Protein AF-A0A1J3HSG6-F1 (afdb_monomer)

Sequence (198 aa):
QILGDQMLAACINGLHIQNFEQKPFNISLLASMENLRELMVDSTHVVEINTNLKYIKRFTNLSTVEITKCTGIKDLTWLLFAPNLVFLYIQDLEEVEEIINKEKETNLTGIITPFQKLKMLLFYNLPKLESIYWRPLPFSLLGEITAVNCPELKKLPLNATSVPRLGGFTIDMRPREHITNIEWENEDTKNRFLPLFL

Nearest PDB structures (foldseek):
  7plo-assembly1_O  TM=6.789E-01  e=3.066E-01  Homo sapiens
  1wwl-assembly1_B  TM=5.584E-01  e=2.361E-01  Mus musculus
  4u06-assembly1_A  TM=3.696E-01  e=1.641E-02  Leptospira interrogans serovar Copenhageni str. Fiocruz L1-130
  8u8a-assembly1_C  TM=3.827E-01  e=3.073E-02  Homo sapiens
  4bss-assembly1_A  TM=3.526E-01  e=7.093E-02  Homo sapiens

Organism: Noccaea caerulescens (NCBI:txid107243)

pLDDT: mean 88.81, std 11.16, range [50.34, 98.75]

Foldseek 3Di:
DLLVDLVSLCPAQEDAAELAAVDADEPLSNQSNQNHAYYHYEQYEHAYDPLPDPDRAANANHAYYAHYNYENDQEQLVQLSHQNHAYDAYEDYARHQENRDPVSVVSDPPRDQHCQNYAEAHAYQHQRHQYHDPAAGAHAHHQEYEHENHQNHAEDNWDLRHHVDCVNHAYEYPPPVSLVSHDYPDVNRCVVHVVRYD

Radius of gyration: 16.9 Å; Cα contacts (8 Å, |Δi|>4): 450; chains: 1; bounding box: 41×36×43 Å

Mean predicted aligned error: 5.46 Å

Solvent-accessible surface area (backbone atoms only — not comparable to full-atom values): 10257 Å² total; per-residue (Å²): 112,73,88,76,38,66,72,60,26,47,68,34,40,65,46,80,47,65,73,38,58,93,52,67,45,53,62,62,63,55,57,60,26,67,45,28,26,37,41,38,40,31,42,24,27,35,40,71,62,80,77,82,75,87,76,78,61,63,39,60,46,23,26,36,41,37,42,31,50,37,42,70,47,47,51,46,50,70,55,62,38,22,57,44,25,29,38,42,38,40,30,47,30,73,57,25,36,22,44,37,36,66,71,66,52,72,74,51,80,88,75,67,83,59,50,44,48,23,28,38,41,39,39,35,43,23,61,42,25,31,31,53,33,97,55,65,43,73,27,76,49,46,33,38,40,36,38,33,50,34,76,45,40,27,36,64,36,52,37,76,72,28,43,86,63,60,86,77,39,43,34,39,40,35,62,62,77,46,61,78,54,50,60,60,82,42,70,63,27,39,70,68,48,60,82,40,56,88

InterPro domains:
  IPR032675 Leucine-rich repeat domain superfamily [G3DSA:3.80.10.10] (11-179)
  IPR050905 Plant disease resistance NBS-LRR [PTHR33463] (32-157)
  IPR057135 Disease resistance protein At4g27190-like, leucine-rich repeats [PF23247] (57-156)

Secondary structure (DSSP, 8-state):
-GGG-HHHHHH-SEEEEEEEEEEEEEGGGGGG-TT--EEEEEEEEEE------SSPPP-TT--EEEEES-BS-SB-GGGGG-TT--EEEEES-SS-SBSS-HHHHHT-SS---TTTT--EEEEES-TT--BS-SS----SS--EEEEES-TT--B-S--TTSSS--TT-EEEEESGGGGGGPPPSSHHHHHHHGGGB-

Structure (mmCIF, N/CA/C/O backbone):
data_AF-A0A1J3HSG6-F1
#
_entry.id   AF-A0A1J3HSG6-F1
#
loop_
_atom_site.group_PDB
_atom_site.id
_atom_site.type_symbol
_atom_site.label_atom_id
_atom_site.label_alt_id
_atom_site.label_comp_id
_atom_site.label_asym_id
_atom_site.label_entity_id
_atom_site.label_seq_id
_atom_site.pdbx_PDB_ins_code
_atom_site.Cartn_x
_atom_site.Cartn_y
_atom_site.Cartn_z
_atom_site.occupancy
_atom_site.B_iso_or_equiv
_atom_site.auth_seq_id
_atom_site.auth_comp_id
_atom_site.auth_asym_id
_atom_site.auth_atom_id
_atom_site.pdbx_PDB_model_num
ATOM 1 N N . GLN A 1 1 ? -21.396 10.326 22.462 1.00 50.34 1 GLN A N 1
ATOM 2 C CA . GLN A 1 1 ? -20.234 9.994 21.610 1.00 50.34 1 GLN A CA 1
ATOM 3 C C . GLN A 1 1 ? -20.506 8.606 21.038 1.00 50.34 1 GLN A C 1
ATOM 5 O O . GLN A 1 1 ? -20.517 7.665 21.815 1.00 50.34 1 GLN A O 1
ATOM 10 N N . ILE A 1 2 ? -20.835 8.482 19.744 1.00 54.12 2 ILE A N 1
ATOM 11 C CA . ILE A 1 2 ? -21.261 7.203 19.116 1.00 54.12 2 ILE A CA 1
ATOM 12 C C . ILE A 1 2 ? -20.202 6.099 19.310 1.00 54.12 2 ILE A C 1
ATOM 14 O O . ILE A 1 2 ? -20.534 4.942 19.519 1.00 54.12 2 ILE A O 1
ATOM 18 N N . LEU A 1 3 ? -18.928 6.492 19.366 1.00 54.50 3 LEU A N 1
ATOM 19 C CA . LEU A 1 3 ? -17.770 5.621 19.597 1.00 54.50 3 LEU A CA 1
ATOM 20 C C . LEU A 1 3 ? -17.692 4.991 21.002 1.00 54.50 3 LEU A C 1
ATOM 22 O O . LEU A 1 3 ? -16.865 4.111 21.218 1.00 54.50 3 LEU A O 1
ATOM 26 N N . GLY A 1 4 ? -18.502 5.452 21.961 1.00 57.81 4 GLY A N 1
ATOM 27 C CA . GLY A 1 4 ? -18.556 4.885 23.314 1.00 57.81 4 GLY A CA 1
ATOM 28 C C . GLY A 1 4 ? -19.549 3.730 23.464 1.00 57.81 4 GLY A C 1
ATOM 29 O O . GLY A 1 4 ? -19.544 3.065 24.496 1.00 57.81 4 GLY A O 1
ATOM 30 N N . ASP A 1 5 ? -20.393 3.493 22.457 1.00 73.81 5 ASP A N 1
ATOM 31 C CA . ASP A 1 5 ? -21.411 2.445 22.474 1.00 73.81 5 ASP A CA 1
ATOM 32 C C . ASP A 1 5 ? -20.922 1.231 21.672 1.00 73.81 5 ASP A C 1
ATOM 34 O O . ASP A 1 5 ? -20.793 1.270 20.446 1.00 73.81 5 ASP A O 1
ATOM 38 N N . GLN A 1 6 ? -20.620 0.144 22.386 1.00 71.69 6 GLN A N 1
ATOM 39 C CA . GLN A 1 6 ? -20.085 -1.084 21.794 1.00 71.69 6 GLN A CA 1
ATOM 40 C C . GLN A 1 6 ? -21.071 -1.763 20.838 1.00 71.69 6 GLN A C 1
ATOM 42 O O . GLN A 1 6 ? -20.633 -2.393 19.876 1.00 71.69 6 GLN A O 1
ATOM 47 N N . MET A 1 7 ? -22.382 -1.625 21.065 1.00 77.06 7 MET A N 1
ATOM 48 C CA . MET A 1 7 ? -23.388 -2.211 20.179 1.00 77.06 7 MET A CA 1
ATOM 49 C C . MET A 1 7 ? -23.452 -1.447 18.861 1.00 77.06 7 MET A C 1
ATOM 51 O O . MET A 1 7 ? -23.504 -2.063 17.798 1.00 77.06 7 MET A O 1
ATOM 55 N N . LEU A 1 8 ? -23.388 -0.113 18.917 1.00 77.38 8 LEU A N 1
ATOM 56 C CA . LEU A 1 8 ? -23.313 0.707 17.709 1.00 77.38 8 LEU A CA 1
ATOM 57 C C . LEU A 1 8 ? -22.010 0.446 16.948 1.00 77.38 8 LEU A C 1
ATOM 59 O O . LEU A 1 8 ? -22.064 0.226 15.742 1.00 77.38 8 LEU A O 1
ATOM 63 N N . ALA A 1 9 ? -20.864 0.393 17.636 1.00 81.12 9 ALA A N 1
ATOM 64 C CA . ALA A 1 9 ? -19.570 0.119 17.009 1.00 81.12 9 ALA A CA 1
ATOM 65 C C . ALA A 1 9 ? -19.524 -1.249 16.305 1.00 81.12 9 ALA A C 1
ATOM 67 O O . ALA A 1 9 ? -18.988 -1.356 15.202 1.00 81.12 9 ALA A O 1
ATOM 68 N N . ALA A 1 10 ? -20.141 -2.278 16.895 1.00 81.00 10 ALA A N 1
ATOM 69 C CA . ALA A 1 10 ? -20.223 -3.609 16.300 1.00 81.00 10 ALA A CA 1
ATOM 70 C C . ALA A 1 10 ? -21.046 -3.645 14.999 1.00 81.00 10 ALA A C 1
ATOM 72 O O . ALA A 1 10 ? -20.832 -4.528 14.173 1.00 81.00 10 ALA A O 1
ATOM 73 N N . CYS A 1 11 ? -21.962 -2.700 14.781 1.00 84.88 11 CYS A N 1
ATOM 74 C CA . CYS A 1 11 ? -22.781 -2.632 13.568 1.00 84.88 11 CYS A CA 1
ATOM 75 C C . CYS A 1 11 ? -22.137 -1.816 12.434 1.00 84.88 11 CYS A C 1
ATOM 77 O O . CYS A 1 11 ? -22.653 -1.825 11.316 1.00 84.88 11 CYS A O 1
ATOM 79 N N . ILE A 1 12 ? -21.030 -1.110 12.693 1.00 88.69 12 ILE A N 1
ATOM 80 C CA . ILE A 1 12 ? -20.355 -0.285 11.683 1.00 88.69 12 ILE A CA 1
ATOM 81 C C . ILE A 1 12 ? -19.603 -1.197 10.709 1.00 88.69 12 ILE A C 1
ATOM 83 O O . ILE A 1 12 ? -18.670 -1.901 11.091 1.00 88.69 12 ILE A O 1
ATOM 87 N N . ASN A 1 13 ? -20.005 -1.158 9.437 1.00 92.94 13 ASN A N 1
ATOM 88 C CA . ASN A 1 13 ? -19.336 -1.855 8.333 1.00 92.94 13 ASN A CA 1
ATOM 89 C C . ASN A 1 13 ? -18.547 -0.905 7.416 1.00 92.94 13 ASN A C 1
ATOM 91 O O . ASN A 1 13 ? -17.565 -1.326 6.814 1.00 92.94 13 ASN A O 1
ATOM 95 N N . GLY A 1 14 ? -18.929 0.367 7.360 1.00 94.69 14 GLY A N 1
ATOM 96 C CA . GLY A 1 14 ? -18.255 1.419 6.619 1.00 94.69 14 GLY A CA 1
ATOM 97 C C . GLY A 1 14 ? -18.132 2.655 7.495 1.00 94.69 14 GLY A C 1
ATOM 98 O O . GLY A 1 14 ? -19.098 3.059 8.146 1.00 94.69 14 GLY A O 1
ATOM 99 N N . LEU A 1 15 ? -16.941 3.241 7.529 1.00 93.38 15 LEU A N 1
ATOM 100 C CA . LEU A 1 15 ? -16.668 4.476 8.248 1.00 93.38 15 LEU A CA 1
ATOM 101 C C . LEU A 1 15 ? -16.079 5.492 7.277 1.00 93.38 15 LEU A C 1
ATOM 103 O O . LEU A 1 15 ? -14.978 5.292 6.772 1.00 93.38 15 LEU A O 1
ATOM 107 N N . HIS A 1 16 ? -16.802 6.589 7.068 1.00 93.62 16 HIS A N 1
ATOM 108 C CA . HIS A 1 16 ? -16.315 7.739 6.321 1.00 93.62 16 HIS A CA 1
ATOM 109 C C . HIS A 1 16 ? -16.127 8.921 7.274 1.00 93.62 16 HIS A C 1
ATOM 111 O O . HIS A 1 16 ? -17.066 9.335 7.959 1.00 93.62 16 HIS A O 1
ATOM 117 N N . ILE A 1 17 ? -14.904 9.437 7.341 1.00 90.12 17 ILE A N 1
ATOM 118 C CA . ILE A 1 17 ? -14.526 10.609 8.130 1.00 90.12 17 ILE A CA 1
ATOM 119 C C . ILE A 1 17 ? -14.072 11.682 7.155 1.00 90.12 17 ILE A C 1
ATOM 121 O O . ILE A 1 17 ? -13.178 11.433 6.354 1.00 90.12 17 ILE A O 1
ATOM 125 N N . GLN A 1 18 ? -14.676 12.864 7.236 1.00 91.75 18 GLN A N 1
ATOM 126 C CA . GLN A 1 18 ? -14.389 13.951 6.313 1.00 91.75 18 GLN A CA 1
ATOM 127 C C . GLN A 1 18 ? -14.301 15.291 7.044 1.00 91.75 18 GLN A C 1
ATOM 129 O O . GLN A 1 18 ? -15.092 15.546 7.957 1.00 91.75 18 GLN A O 1
ATOM 134 N N . ASN A 1 19 ? -13.384 16.160 6.605 1.00 86.62 19 ASN A N 1
ATOM 135 C CA . ASN A 1 19 ? -13.238 17.542 7.082 1.00 86.62 19 ASN A CA 1
ATOM 136 C C . ASN A 1 19 ? -13.014 17.634 8.602 1.00 86.62 19 ASN A C 1
ATOM 138 O O . ASN A 1 19 ? -13.524 18.538 9.273 1.00 86.62 19 ASN A O 1
ATOM 142 N N . PHE A 1 20 ? -12.281 16.672 9.168 1.00 80.56 20 PHE A N 1
ATOM 143 C CA . PHE A 1 20 ? -12.062 16.559 10.608 1.00 80.56 20 PHE A CA 1
ATOM 144 C C . PHE A 1 20 ? -10.663 17.053 11.004 1.00 80.56 20 PHE A C 1
ATOM 146 O O . PHE A 1 20 ? -9.861 16.344 11.601 1.00 80.56 20 PHE A O 1
ATOM 153 N N . GLU A 1 21 ? -10.345 18.297 10.651 1.00 75.62 21 GLU A N 1
ATOM 154 C CA . GLU A 1 21 ? -9.010 18.885 10.870 1.00 75.62 21 GLU A CA 1
ATOM 155 C C . GLU A 1 21 ? -8.823 19.466 12.280 1.00 75.62 21 GLU A C 1
ATOM 157 O O . GLU A 1 21 ? -7.707 19.561 12.782 1.00 75.62 21 GLU A O 1
ATOM 162 N N . GLN A 1 22 ? -9.917 19.832 12.958 1.00 73.69 22 GLN A N 1
ATOM 163 C CA . GLN A 1 22 ? -9.853 20.502 14.266 1.00 73.69 22 GLN A CA 1
ATOM 164 C C . GLN A 1 22 ? -9.402 19.585 15.410 1.00 73.69 22 GLN A C 1
ATOM 166 O O . GLN A 1 22 ? -8.961 20.069 16.454 1.00 73.69 22 GLN A O 1
ATOM 171 N N . LYS A 1 23 ? -9.574 18.267 15.263 1.00 73.75 23 LYS A N 1
ATOM 172 C CA . LYS A 1 23 ? -9.165 17.271 16.257 1.00 73.75 23 LYS A CA 1
ATOM 173 C C . LYS A 1 23 ? -8.566 16.066 15.550 1.00 73.75 23 LYS A C 1
ATOM 175 O O . LYS A 1 23 ? -9.152 15.609 14.576 1.00 73.75 23 LYS A O 1
ATOM 180 N N . PRO A 1 24 ? -7.471 15.502 16.073 1.00 77.62 24 PRO A N 1
ATOM 181 C CA . PRO A 1 24 ? -6.878 14.335 15.460 1.00 77.62 24 PRO A CA 1
ATOM 182 C C . PRO A 1 24 ? -7.833 13.141 15.504 1.00 77.62 24 PRO A C 1
ATOM 184 O O . PRO A 1 24 ? -8.337 12.775 16.573 1.00 77.62 24 PRO A O 1
ATOM 187 N N . PHE A 1 25 ? -8.051 12.501 14.358 1.00 81.12 25 PHE A N 1
ATOM 188 C CA . PHE A 1 25 ? -8.657 11.180 14.313 1.00 81.12 25 PHE A CA 1
ATOM 189 C C . PHE A 1 25 ? -7.627 10.132 14.737 1.00 81.12 25 PHE A C 1
ATOM 191 O O . PHE A 1 25 ? -6.542 10.038 14.168 1.00 81.12 25 PHE A O 1
ATOM 198 N N . ASN A 1 26 ? -7.968 9.336 15.748 1.00 81.75 26 ASN A N 1
ATOM 199 C CA . ASN A 1 26 ? -7.108 8.265 16.231 1.00 8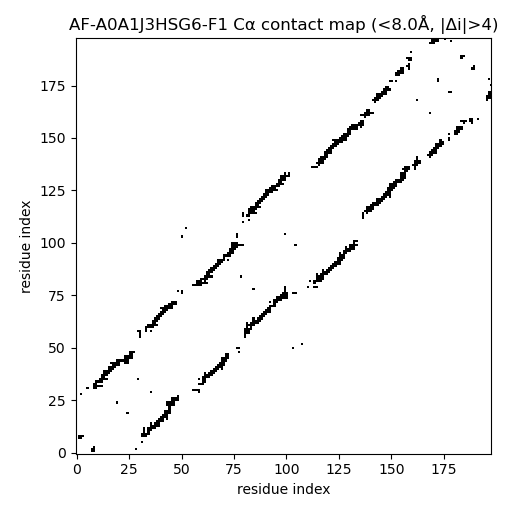1.75 26 ASN A CA 1
ATOM 200 C C . ASN A 1 26 ? -7.563 6.925 15.640 1.00 81.75 26 ASN A C 1
ATOM 202 O O . ASN A 1 26 ? -8.614 6.402 16.014 1.00 81.75 26 ASN A O 1
ATOM 206 N N . ILE A 1 27 ? -6.736 6.340 14.771 1.00 78.19 27 ILE A N 1
ATOM 207 C CA . ILE A 1 27 ? -7.023 5.065 14.090 1.00 78.19 27 ILE A CA 1
ATOM 208 C C . ILE A 1 27 ? -7.212 3.908 15.092 1.00 78.19 27 ILE A C 1
ATOM 210 O O . ILE A 1 27 ? -7.917 2.945 14.801 1.00 78.19 27 ILE A O 1
ATOM 214 N N . SER A 1 28 ? -6.682 3.989 16.321 1.00 76.94 28 SER A N 1
ATOM 215 C CA . SER A 1 28 ? -6.928 2.947 17.337 1.00 76.94 28 SER A CA 1
ATOM 216 C C . SER A 1 28 ? -8.413 2.772 17.686 1.00 76.94 28 SER A C 1
ATOM 218 O O . SER A 1 28 ? -8.812 1.695 18.126 1.00 76.94 28 SER A O 1
ATOM 220 N N . LEU A 1 29 ? -9.253 3.780 17.420 1.00 78.56 29 LEU A N 1
ATOM 221 C CA . LEU A 1 29 ? -10.705 3.691 17.579 1.00 78.56 29 LEU A CA 1
ATOM 222 C C . LEU A 1 29 ? -11.344 2.659 16.645 1.00 78.56 29 LEU A C 1
ATOM 224 O O . LEU A 1 29 ? -12.399 2.126 16.971 1.00 78.56 29 LEU A O 1
ATOM 228 N N . LEU A 1 30 ? -10.704 2.325 15.522 1.00 80.62 30 LEU A N 1
ATOM 229 C CA . LEU A 1 30 ? -11.191 1.283 14.618 1.00 80.62 30 LEU A CA 1
ATOM 230 C C . LEU A 1 30 ? -11.199 -0.100 15.286 1.00 80.62 30 LEU A C 1
ATOM 232 O O . LEU A 1 30 ? -11.936 -0.984 14.864 1.00 80.62 30 LEU A O 1
ATOM 236 N N . ALA A 1 31 ? -10.410 -0.305 16.349 1.00 78.19 31 ALA A N 1
ATOM 237 C CA . ALA A 1 31 ? -10.314 -1.594 17.032 1.00 78.19 31 ALA A CA 1
ATOM 238 C C . ALA A 1 31 ? -11.617 -2.003 17.745 1.00 78.19 31 ALA A C 1
ATOM 240 O O . ALA A 1 31 ? -11.789 -3.179 18.067 1.00 78.19 31 ALA A O 1
ATOM 241 N N . SER A 1 32 ? -12.533 -1.062 18.005 1.00 80.25 32 SER A N 1
ATOM 242 C CA . SER A 1 32 ? -13.868 -1.370 18.533 1.00 80.25 32 SER A CA 1
ATOM 243 C C . SER A 1 32 ? -14.875 -1.761 17.444 1.00 80.25 32 SER A C 1
ATOM 245 O O . SER A 1 32 ? -15.928 -2.305 17.768 1.00 80.25 32 SER A O 1
ATOM 247 N N . MET A 1 33 ? -14.557 -1.527 16.167 1.00 86.38 33 MET A N 1
ATOM 248 C CA . MET A 1 33 ? -15.440 -1.766 15.024 1.00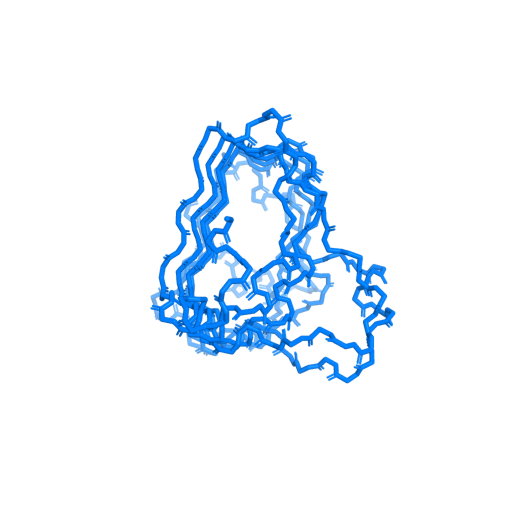 86.38 33 MET A CA 1
ATOM 249 C C . MET A 1 33 ? -15.113 -3.111 14.370 1.00 86.38 33 MET A C 1
ATOM 251 O O . MET A 1 33 ? -14.512 -3.189 13.300 1.00 86.38 33 MET A O 1
ATOM 255 N N . GLU A 1 34 ? -15.488 -4.203 15.033 1.00 84.69 34 GLU A N 1
ATOM 256 C CA . GLU A 1 34 ? -15.092 -5.562 14.627 1.00 84.69 34 GLU A CA 1
ATOM 257 C C . GLU A 1 34 ? -15.577 -5.950 13.219 1.00 84.69 34 GLU A C 1
ATOM 259 O O . GLU A 1 34 ? -14.936 -6.757 12.543 1.00 84.69 34 GLU A O 1
ATOM 264 N N . ASN A 1 35 ? -16.674 -5.347 12.750 1.00 90.19 35 ASN A N 1
ATOM 265 C CA . ASN A 1 35 ? -17.269 -5.597 11.437 1.00 90.19 35 ASN A CA 1
ATOM 266 C C . ASN A 1 35 ? -16.877 -4.574 10.363 1.00 90.19 35 ASN A C 1
ATOM 268 O O . ASN A 1 35 ? -17.408 -4.649 9.254 1.00 90.19 35 ASN A O 1
ATOM 272 N N . LEU A 1 36 ? -15.948 -3.659 10.657 1.00 93.00 36 LEU A N 1
ATOM 273 C CA . LEU A 1 36 ? -15.511 -2.642 9.707 1.00 93.00 36 LEU A CA 1
ATOM 274 C C . LEU A 1 36 ? -14.868 -3.290 8.475 1.00 93.00 36 LEU A C 1
ATOM 276 O O . LEU A 1 36 ? -13.916 -4.061 8.592 1.00 93.00 36 LEU A O 1
ATOM 280 N N . ARG A 1 37 ? -15.397 -2.952 7.300 1.00 96.31 37 ARG A N 1
ATOM 281 C CA . ARG A 1 37 ? -14.961 -3.416 5.977 1.00 96.31 37 ARG A CA 1
ATOM 282 C C . ARG A 1 37 ? -14.354 -2.305 5.143 1.00 96.31 37 ARG A C 1
ATOM 284 O O . ARG A 1 37 ? -13.394 -2.552 4.415 1.00 96.31 37 ARG A O 1
ATOM 291 N N . GLU A 1 38 ? -14.900 -1.105 5.276 1.00 97.38 38 GLU A N 1
ATOM 292 C CA . GLU A 1 38 ? -14.542 0.046 4.459 1.00 97.38 38 GLU A CA 1
ATOM 293 C C . GLU A 1 38 ? -14.175 1.216 5.366 1.00 97.38 38 GLU A C 1
ATOM 295 O O . GLU A 1 38 ? -14.948 1.612 6.240 1.00 97.38 38 GLU A O 1
ATOM 300 N N . LEU A 1 39 ? -12.978 1.756 5.168 1.00 96.00 39 LEU A N 1
ATOM 301 C CA . LEU A 1 39 ? -12.515 2.965 5.829 1.00 96.00 39 LEU A CA 1
ATOM 302 C C . LEU A 1 39 ? -12.202 4.010 4.765 1.00 96.00 39 LEU A C 1
ATOM 304 O O . LEU A 1 39 ? -11.344 3.777 3.920 1.00 96.00 39 LEU A O 1
ATOM 308 N N . MET A 1 40 ? -12.859 5.159 4.856 1.00 96.56 40 MET A N 1
ATOM 309 C CA . MET A 1 40 ? -12.590 6.333 4.033 1.0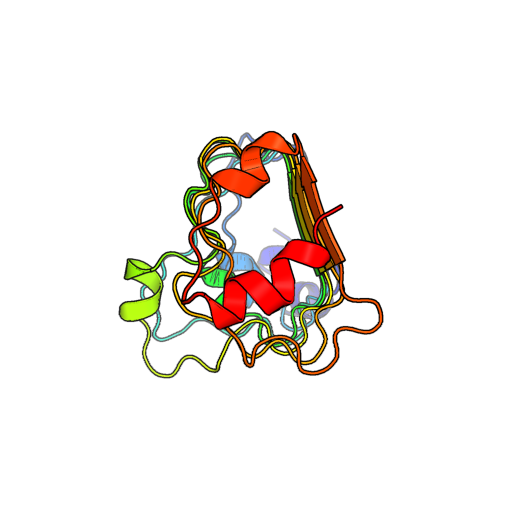0 96.56 40 MET A CA 1
ATOM 310 C C . MET A 1 40 ? -1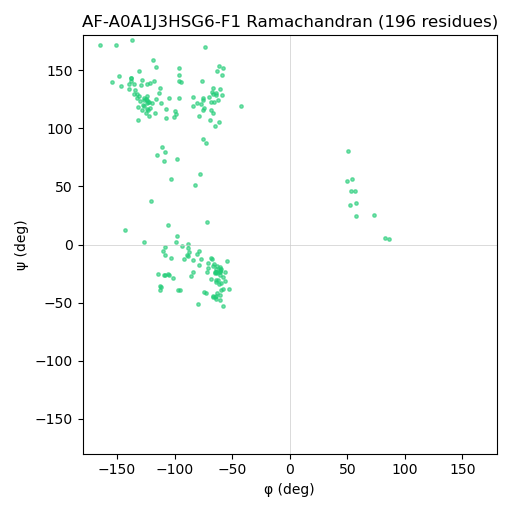2.264 7.499 4.963 1.00 96.56 40 MET A C 1
ATOM 312 O O . MET A 1 40 ? -13.054 7.830 5.851 1.00 96.56 40 MET A O 1
ATOM 316 N N . VAL A 1 41 ? -11.093 8.105 4.801 1.00 94.56 41 VAL A N 1
ATOM 317 C CA . VAL A 1 41 ? -10.670 9.266 5.590 1.00 94.56 41 VAL A CA 1
ATOM 318 C C . VAL A 1 41 ? -10.217 10.355 4.633 1.00 94.56 41 VAL A C 1
ATOM 320 O O . VAL A 1 41 ? -9.230 10.179 3.929 1.00 94.56 41 VAL A O 1
ATOM 323 N N . ASP A 1 42 ? -10.930 11.473 4.618 1.00 94.62 42 ASP A N 1
ATOM 324 C CA . ASP A 1 42 ? -10.662 12.604 3.735 1.00 94.62 42 ASP A CA 1
ATOM 325 C C . ASP A 1 42 ? -10.461 13.892 4.539 1.00 94.62 42 ASP A C 1
ATOM 327 O O . ASP A 1 42 ? -11.197 14.168 5.492 1.00 94.62 42 ASP A O 1
ATOM 331 N N . SER A 1 43 ? -9.475 14.701 4.145 1.00 92.19 43 SER A N 1
ATOM 332 C CA . SER A 1 43 ? -9.276 16.069 4.652 1.00 92.19 43 SER A CA 1
ATOM 333 C C . SER A 1 43 ? -9.308 16.128 6.190 1.00 92.19 43 SER A C 1
ATOM 335 O O . SER A 1 43 ? -10.157 16.775 6.807 1.00 92.19 43 SER A O 1
ATOM 337 N N . THR A 1 44 ? -8.465 15.312 6.829 1.00 87.38 44 THR A N 1
ATOM 338 C CA . THR A 1 44 ? -8.491 15.056 8.277 1.00 87.38 44 THR A CA 1
ATOM 339 C C . THR A 1 44 ? -7.076 15.033 8.849 1.00 87.38 44 THR A C 1
ATOM 341 O O . THR A 1 44 ? -6.154 14.480 8.250 1.00 87.38 44 THR A O 1
ATOM 344 N N . HIS A 1 45 ? -6.897 15.597 10.045 1.00 86.62 45 HIS A N 1
ATOM 345 C CA . HIS A 1 45 ? -5.658 15.414 10.795 1.00 86.62 45 HIS A CA 1
ATOM 346 C C . HIS A 1 45 ? -5.714 14.062 11.509 1.0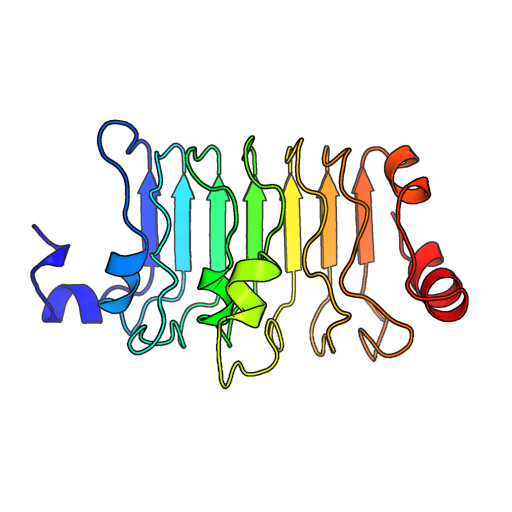0 86.62 45 HIS A C 1
ATOM 348 O O . HIS A 1 45 ? -6.641 13.804 12.278 1.00 86.62 45 HIS A O 1
ATOM 354 N N . VAL A 1 46 ? -4.761 13.173 11.252 1.00 82.12 46 VAL A N 1
ATOM 355 C CA . VAL A 1 46 ? -4.743 11.813 11.797 1.00 82.12 46 VAL A CA 1
ATOM 356 C C . VAL A 1 46 ? -3.574 11.679 12.760 1.00 82.12 46 VAL A C 1
ATOM 358 O O . VAL A 1 46 ? -2.461 12.097 12.466 1.00 82.12 46 VAL A O 1
ATOM 361 N N . VAL A 1 47 ? -3.826 11.073 13.920 1.00 78.44 47 VAL A N 1
ATOM 362 C CA . VAL A 1 47 ? -2.763 10.668 14.843 1.00 78.44 47 VAL A CA 1
ATOM 363 C C . VAL A 1 47 ? -2.586 9.166 14.747 1.00 78.44 47 VAL A C 1
ATOM 365 O O . VAL A 1 47 ? -3.537 8.389 14.887 1.00 78.44 47 VAL A O 1
ATOM 368 N N . GLU A 1 48 ? -1.340 8.780 14.491 1.00 67.50 48 GLU A N 1
ATOM 369 C CA . GLU A 1 48 ? -0.941 7.395 14.314 1.00 67.50 48 GLU A CA 1
ATOM 370 C C . GLU A 1 48 ? -1.272 6.523 15.527 1.00 67.50 48 GLU A C 1
ATOM 372 O O . GLU A 1 48 ? -1.287 6.947 16.688 1.00 67.50 48 GLU A O 1
ATOM 377 N N . ILE A 1 49 ? -1.487 5.242 15.240 1.00 66.44 49 ILE A N 1
ATOM 378 C CA . ILE A 1 49 ? -1.542 4.212 16.265 1.00 66.44 49 ILE A CA 1
ATOM 379 C C . ILE A 1 49 ? -0.165 4.110 16.926 1.00 66.44 49 ILE A C 1
ATOM 381 O O . ILE A 1 49 ? 0.839 3.907 16.247 1.00 66.44 49 ILE A O 1
ATOM 385 N N . ASN A 1 50 ? -0.119 4.139 18.259 1.00 61.25 50 ASN A N 1
ATOM 386 C CA . ASN A 1 50 ? 1.069 3.700 18.984 1.00 61.25 50 ASN A CA 1
ATOM 387 C C . ASN A 1 50 ? 1.261 2.193 18.744 1.00 61.25 50 ASN A C 1
ATOM 389 O O . ASN A 1 50 ? 0.570 1.363 19.335 1.00 61.25 50 ASN A O 1
ATOM 393 N N . THR A 1 51 ? 2.190 1.841 17.859 1.00 58.09 51 THR A N 1
ATOM 394 C CA . THR A 1 51 ? 2.524 0.468 17.461 1.00 58.09 51 THR A CA 1
ATOM 395 C C . THR A 1 51 ? 3.268 -0.324 18.554 1.00 58.09 51 THR A C 1
ATOM 397 O O . THR A 1 51 ? 3.883 -1.346 18.270 1.00 58.09 51 THR A O 1
ATOM 400 N N . ASN A 1 52 ? 3.202 0.080 19.828 1.00 54.19 52 ASN A N 1
ATOM 401 C CA . ASN A 1 52 ? 3.648 -0.746 20.955 1.00 54.19 52 ASN A CA 1
ATOM 402 C C . ASN A 1 52 ? 2.651 -1.896 21.197 1.00 54.19 52 ASN A C 1
ATOM 404 O O . ASN A 1 52 ? 1.677 -1.805 21.945 1.00 54.19 52 ASN A O 1
ATOM 408 N N . LEU A 1 53 ? 2.885 -2.989 20.479 1.00 55.31 53 LEU A N 1
ATOM 409 C CA . LEU A 1 53 ? 1.865 -3.910 19.991 1.00 55.31 53 LEU A CA 1
ATOM 410 C C . LEU A 1 53 ? 1.851 -5.258 20.724 1.00 55.31 53 LEU A C 1
ATOM 412 O O . LEU A 1 53 ? 2.308 -6.278 20.216 1.00 55.31 53 LEU A O 1
ATOM 416 N N . LYS A 1 54 ? 1.245 -5.280 21.916 1.00 51.81 54 LYS A N 1
ATOM 417 C CA . LYS A 1 54 ? 0.793 -6.533 22.558 1.00 51.81 54 LYS A CA 1
ATOM 418 C C . LYS A 1 54 ? -0.721 -6.768 22.463 1.00 51.81 54 LYS A C 1
ATOM 420 O O . LYS A 1 54 ? -1.165 -7.871 22.756 1.00 51.81 54 LYS A O 1
ATOM 425 N N . TYR A 1 55 ? -1.513 -5.770 22.043 1.00 54.59 55 TYR A N 1
ATOM 426 C CA . TYR A 1 55 ? -2.972 -5.793 22.255 1.00 54.59 55 TYR A CA 1
ATOM 427 C C . TYR A 1 55 ? -3.841 -5.222 21.123 1.00 54.59 55 TYR A C 1
ATOM 429 O O . TYR A 1 55 ? -5.034 -5.007 21.336 1.00 54.59 55 TYR A O 1
ATOM 437 N N . ILE A 1 56 ? -3.310 -4.967 19.922 1.00 63.25 56 ILE A N 1
ATOM 438 C CA . ILE A 1 56 ? -4.169 -4.466 18.836 1.00 63.25 56 ILE A CA 1
ATOM 439 C C . ILE A 1 56 ? -4.993 -5.614 18.256 1.00 63.25 56 ILE A C 1
ATOM 441 O O . ILE A 1 56 ? -4.459 -6.611 17.765 1.00 63.25 56 ILE A O 1
ATOM 445 N N . LYS A 1 57 ? -6.319 -5.453 18.324 1.00 71.06 57 LYS A N 1
ATOM 446 C CA . LYS A 1 57 ? -7.278 -6.300 17.615 1.00 71.06 57 LYS A CA 1
ATOM 447 C C . LYS A 1 57 ? -7.028 -6.186 16.113 1.00 71.06 57 LYS A C 1
ATOM 449 O O . LYS A 1 57 ? -6.890 -5.093 15.577 1.00 71.06 57 LYS A O 1
ATOM 454 N N . ARG A 1 58 ? -6.991 -7.330 15.433 1.00 79.25 58 ARG A N 1
ATOM 455 C CA . ARG A 1 58 ? -6.868 -7.383 13.974 1.00 79.25 58 ARG A CA 1
ATOM 456 C C . ARG A 1 58 ? -8.130 -6.817 13.319 1.00 79.25 58 ARG A C 1
ATOM 458 O O . ARG A 1 58 ? -9.236 -7.229 13.664 1.00 79.25 58 ARG A O 1
ATOM 465 N N . PHE A 1 59 ? -7.955 -5.977 12.306 1.00 86.00 59 PHE A N 1
ATOM 466 C CA . PHE A 1 59 ? -9.003 -5.484 11.411 1.00 86.00 59 PHE A CA 1
ATOM 467 C C . PHE A 1 59 ? -9.353 -6.561 10.378 1.00 86.00 59 PHE A C 1
ATOM 469 O O . PHE A 1 59 ? -9.147 -6.411 9.177 1.00 86.00 59 PHE A O 1
ATOM 476 N N . THR A 1 60 ? -9.814 -7.720 10.855 1.00 88.00 60 THR A N 1
ATOM 477 C CA . THR A 1 60 ? -9.979 -8.912 10.006 1.00 88.00 60 THR A CA 1
ATOM 478 C C . THR A 1 60 ? -11.034 -8.744 8.920 1.00 88.00 60 THR A C 1
ATOM 480 O O . THR A 1 60 ? -10.936 -9.413 7.901 1.00 88.00 60 THR A O 1
ATOM 483 N N . ASN A 1 61 ? -12.009 -7.856 9.087 1.00 92.56 61 ASN A N 1
ATOM 484 C CA . ASN A 1 61 ? -13.023 -7.605 8.066 1.00 92.56 61 ASN A CA 1
ATOM 485 C C . ASN A 1 61 ? -12.649 -6.473 7.103 1.00 92.56 61 ASN A C 1
ATOM 487 O O . ASN A 1 61 ? -13.278 -6.364 6.053 1.00 92.56 61 ASN A O 1
ATOM 491 N N . LEU A 1 62 ? -11.618 -5.683 7.422 1.00 94.50 62 LEU A N 1
ATOM 492 C CA . LEU A 1 62 ? -11.236 -4.516 6.638 1.00 94.50 62 LEU A CA 1
ATOM 493 C C . LEU A 1 62 ? -10.682 -4.961 5.284 1.00 94.50 62 LEU A C 1
ATOM 495 O O . LEU A 1 62 ? -9.655 -5.640 5.211 1.00 94.50 62 LEU A O 1
ATOM 499 N N . SER A 1 63 ? -11.392 -4.587 4.223 1.00 97.38 63 SER A N 1
ATOM 500 C CA . SER A 1 63 ? -11.075 -4.931 2.839 1.00 97.38 63 SER A CA 1
ATOM 501 C C . SER A 1 63 ? -10.708 -3.715 1.998 1.00 97.38 63 SER A C 1
ATOM 503 O O . SER A 1 63 ? -9.977 -3.870 1.023 1.00 97.38 63 SER A O 1
ATOM 505 N N . THR A 1 64 ? -11.180 -2.530 2.377 1.00 98.50 64 THR A N 1
ATOM 506 C CA . THR A 1 64 ? -11.031 -1.301 1.595 1.00 98.50 64 THR A CA 1
ATOM 507 C C . THR A 1 64 ? -10.556 -0.183 2.508 1.00 98.50 64 THR A C 1
ATOM 509 O O . THR A 1 64 ? -11.175 0.080 3.542 1.00 98.50 64 THR A O 1
ATOM 512 N N . VAL A 1 65 ? -9.460 0.467 2.127 1.00 98.12 65 VAL A N 1
ATOM 513 C CA . VAL A 1 65 ? -8.937 1.653 2.807 1.00 98.12 65 VAL A CA 1
ATOM 514 C C . VAL A 1 65 ? -8.676 2.734 1.771 1.00 98.12 65 VAL A C 1
ATOM 516 O O . VAL A 1 65 ? -7.908 2.519 0.835 1.00 98.12 65 VAL A O 1
ATOM 519 N N . GLU A 1 66 ? -9.295 3.891 1.975 1.00 98.44 66 GLU A N 1
ATOM 520 C CA . GLU A 1 66 ? -9.093 5.101 1.186 1.00 98.44 66 GLU A CA 1
ATOM 521 C C . GLU A 1 66 ? -8.694 6.241 2.121 1.00 98.44 66 GLU A C 1
ATOM 523 O O . GLU A 1 66 ? -9.389 6.521 3.101 1.00 98.44 66 GLU A O 1
ATOM 528 N N . ILE A 1 67 ? -7.553 6.875 1.856 1.00 97.38 67 ILE A N 1
ATOM 529 C CA . ILE A 1 67 ? -7.059 7.996 2.660 1.00 97.38 67 ILE A CA 1
ATOM 530 C C . ILE A 1 67 ? -6.647 9.129 1.729 1.00 97.38 67 ILE A C 1
ATOM 532 O O . ILE A 1 67 ? -5.733 8.970 0.921 1.00 97.38 67 ILE A O 1
ATOM 536 N N . THR A 1 68 ? -7.3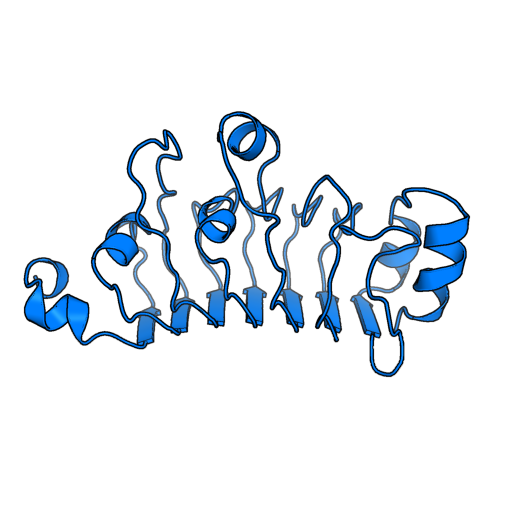04 10.278 1.851 1.00 97.50 68 THR A N 1
ATOM 537 C CA . THR A 1 68 ? -7.101 11.428 0.969 1.00 97.50 68 THR A CA 1
ATOM 538 C C . THR A 1 68 ? -6.858 12.702 1.759 1.00 97.50 68 THR A C 1
ATOM 540 O O . THR A 1 68 ? -7.538 12.963 2.751 1.00 97.50 68 THR A O 1
ATOM 543 N N . LYS A 1 69 ? -5.889 13.521 1.330 1.00 95.69 69 LYS A N 1
ATOM 544 C CA . LYS A 1 69 ? -5.664 14.881 1.863 1.00 95.69 69 LYS A CA 1
ATOM 545 C C . LYS A 1 69 ? -5.537 14.934 3.392 1.00 95.69 69 LYS A C 1
ATOM 547 O O . LYS A 1 69 ? -6.012 15.863 4.040 1.00 95.69 69 LYS A O 1
ATOM 552 N N . CYS A 1 70 ? -4.960 13.900 3.992 1.00 93.38 70 CYS A N 1
ATOM 553 C CA . CYS A 1 70 ? -4.788 13.814 5.437 1.00 93.38 70 CYS A CA 1
ATOM 554 C C . CYS A 1 70 ? -3.388 14.276 5.856 1.00 93.38 70 CYS A C 1
ATOM 556 O O . CYS A 1 70 ? -2.420 14.140 5.113 1.00 93.38 70 CYS A O 1
ATOM 558 N N . THR A 1 71 ? -3.273 14.791 7.079 1.00 91.50 71 THR A N 1
ATOM 559 C CA . THR A 1 71 ? -1.995 15.233 7.671 1.00 91.50 71 THR A CA 1
ATOM 560 C C . THR A 1 71 ? -1.674 14.433 8.930 1.00 91.50 71 THR A C 1
ATOM 562 O O . THR A 1 71 ? -2.579 13.865 9.543 1.00 91.50 71 THR A O 1
ATOM 565 N N . GLY A 1 72 ? -0.402 14.387 9.340 1.00 88.69 72 GLY A N 1
ATOM 566 C CA . GLY A 1 72 ? 0.036 13.663 10.539 1.00 88.69 72 GLY A CA 1
ATOM 567 C C . GLY A 1 72 ? 0.266 12.160 10.338 1.00 88.69 72 GLY A C 1
ATOM 568 O O . GLY A 1 72 ? 0.547 11.454 11.307 1.00 88.69 72 GLY A O 1
ATOM 569 N N . ILE A 1 73 ? 0.163 11.670 9.098 1.00 90.06 73 ILE A N 1
ATOM 570 C CA . ILE A 1 73 ? 0.438 10.277 8.724 1.00 90.06 73 ILE A CA 1
ATOM 571 C C . ILE A 1 73 ? 1.842 10.208 8.124 1.00 90.06 73 ILE A C 1
ATOM 573 O O . ILE A 1 73 ? 2.067 10.755 7.047 1.00 90.06 73 ILE A O 1
ATOM 577 N N . LYS A 1 74 ? 2.764 9.503 8.787 1.00 91.44 74 LYS A N 1
ATOM 578 C CA . LYS A 1 74 ? 4.119 9.238 8.271 1.00 91.44 74 LYS A CA 1
ATOM 579 C C . LYS A 1 74 ? 4.256 7.834 7.698 1.00 91.44 74 LYS A C 1
ATOM 581 O O . LYS A 1 74 ? 5.034 7.614 6.774 1.00 91.44 74 LYS A O 1
ATOM 586 N N . ASP A 1 75 ? 3.469 6.900 8.222 1.00 93.06 75 ASP A N 1
ATOM 587 C CA . ASP A 1 75 ? 3.304 5.566 7.663 1.00 93.06 75 ASP A CA 1
ATOM 588 C C . ASP A 1 75 ? 1.926 4.972 7.972 1.00 93.06 75 ASP A C 1
ATOM 590 O O . ASP A 1 75 ? 1.127 5.495 8.751 1.00 93.06 75 ASP A O 1
ATOM 594 N N . LEU A 1 76 ? 1.648 3.829 7.354 1.00 93.00 76 LEU A N 1
ATOM 595 C CA . LEU A 1 76 ? 0.421 3.061 7.528 1.00 93.00 76 LEU A CA 1
ATOM 596 C C . LEU A 1 76 ? 0.728 1.650 8.040 1.00 93.00 76 LEU A C 1
ATOM 598 O O . LEU A 1 76 ? 0.045 0.688 7.690 1.00 93.00 76 LEU A O 1
ATOM 602 N N . THR A 1 77 ? 1.719 1.509 8.929 1.00 91.06 77 THR A N 1
ATOM 603 C CA . THR A 1 77 ? 2.141 0.201 9.478 1.00 91.06 77 THR A CA 1
ATOM 604 C C . THR A 1 77 ? 0.995 -0.564 10.143 1.00 91.06 77 THR A C 1
ATOM 606 O O . THR A 1 77 ? 1.001 -1.793 10.215 1.00 91.06 77 THR A O 1
ATOM 609 N N . TRP A 1 78 ? -0.047 0.138 10.593 1.00 88.62 78 TRP A N 1
ATOM 610 C CA . TRP A 1 78 ? -1.255 -0.482 11.126 1.00 88.62 78 TRP A CA 1
ATOM 611 C C . TRP A 1 78 ? -1.996 -1.377 10.114 1.00 88.62 78 TRP A C 1
ATOM 613 O O . TRP A 1 78 ? -2.748 -2.262 10.525 1.00 88.62 78 TRP A O 1
ATOM 623 N N . LEU A 1 79 ? -1.759 -1.218 8.807 1.00 91.44 79 LEU A N 1
ATOM 624 C CA . LEU A 1 79 ? -2.305 -2.094 7.767 1.00 91.44 79 LEU A CA 1
ATOM 625 C C . LEU A 1 79 ? -1.800 -3.540 7.886 1.00 91.44 79 LEU A C 1
ATOM 627 O O . LEU A 1 79 ? -2.466 -4.455 7.404 1.00 91.44 79 LEU A O 1
ATOM 631 N N . LEU A 1 80 ? -0.700 -3.791 8.610 1.00 89.56 80 LEU A N 1
ATOM 632 C CA . LEU A 1 80 ? -0.282 -5.151 8.984 1.00 89.56 80 LEU A CA 1
ATOM 633 C C . LEU A 1 80 ? -1.345 -5.886 9.824 1.00 89.56 80 LEU A C 1
ATOM 635 O O . LEU A 1 80 ? -1.372 -7.116 9.858 1.00 89.56 80 LEU A O 1
ATOM 639 N N . PHE A 1 81 ? -2.254 -5.150 10.474 1.00 86.69 81 PHE A N 1
ATOM 640 C CA . PHE A 1 81 ? -3.383 -5.704 11.223 1.00 86.69 81 PHE A CA 1
ATOM 641 C C . PHE A 1 81 ? -4.634 -5.927 10.368 1.00 86.69 81 PHE A C 1
ATOM 643 O O . PHE A 1 81 ? -5.621 -6.429 10.904 1.00 86.69 81 PHE A O 1
ATOM 650 N N . ALA A 1 82 ? -4.602 -5.618 9.068 1.00 90.62 82 ALA A N 1
ATOM 651 C CA . ALA A 1 82 ? -5.692 -5.818 8.112 1.00 90.62 82 ALA A CA 1
ATOM 652 C C . ALA A 1 82 ? -5.362 -6.959 7.121 1.00 90.62 82 ALA A C 1
ATOM 654 O O . ALA A 1 82 ? -5.098 -6.721 5.942 1.00 90.62 82 ALA A O 1
ATOM 655 N N . PRO A 1 83 ? -5.372 -8.235 7.560 1.00 89.38 83 PRO A N 1
ATOM 656 C CA . PRO A 1 83 ? -4.915 -9.362 6.735 1.00 89.38 83 PRO A CA 1
ATOM 657 C C . PRO A 1 83 ? -5.783 -9.623 5.495 1.00 89.38 83 PRO A C 1
ATOM 659 O O . PRO A 1 83 ? -5.362 -10.333 4.583 1.00 89.38 83 PRO A O 1
ATOM 662 N N . ASN A 1 84 ? -7.003 -9.080 5.467 1.00 93.81 84 ASN A N 1
ATOM 663 C CA . ASN A 1 84 ? -7.964 -9.260 4.386 1.00 93.81 84 ASN A CA 1
ATOM 664 C C . ASN A 1 84 ? -8.113 -8.016 3.499 1.00 93.81 84 ASN A C 1
ATOM 666 O O . ASN A 1 84 ? -9.072 -7.952 2.732 1.00 93.81 84 ASN A O 1
ATOM 670 N N . LEU A 1 85 ? -7.164 -7.075 3.568 1.00 96.56 85 LEU A N 1
ATOM 671 C CA . LEU A 1 85 ? -7.147 -5.896 2.709 1.00 96.56 85 LEU A CA 1
ATOM 672 C C . LEU A 1 85 ? -7.093 -6.308 1.229 1.00 96.56 85 LEU A C 1
ATOM 674 O O . LEU A 1 85 ? -6.251 -7.112 0.825 1.00 96.56 85 LEU A O 1
ATOM 678 N N . VAL A 1 86 ? -8.012 -5.757 0.439 1.00 98.38 86 VAL A N 1
ATOM 679 C CA . VAL A 1 86 ? -8.193 -6.005 -0.999 1.00 98.38 86 VAL A CA 1
AT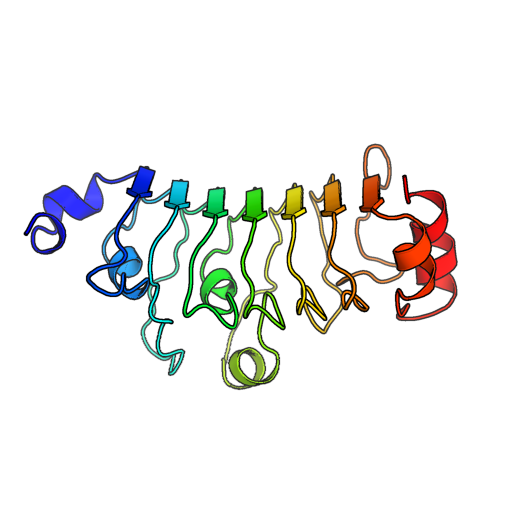OM 680 C C . VAL A 1 86 ? -7.847 -4.759 -1.810 1.00 98.38 86 VAL A C 1
ATOM 682 O O . VAL A 1 86 ? -7.234 -4.878 -2.871 1.00 98.38 86 VAL A O 1
ATOM 685 N N . PHE A 1 87 ? -8.212 -3.583 -1.307 1.00 98.69 87 PHE A N 1
ATOM 686 C CA . PHE A 1 87 ? -8.050 -2.302 -1.979 1.00 98.69 87 PHE A CA 1
ATOM 687 C C . PHE A 1 87 ? -7.401 -1.287 -1.043 1.00 98.69 87 PHE A C 1
ATOM 689 O O . PHE A 1 87 ? -7.878 -1.084 0.077 1.00 98.69 87 PHE A O 1
ATOM 696 N N . LEU A 1 88 ? -6.331 -0.653 -1.517 1.00 98.69 88 LEU A N 1
ATOM 697 C CA . LEU A 1 88 ? -5.697 0.472 -0.847 1.00 98.69 88 LEU A CA 1
ATOM 698 C C . LEU A 1 88 ? -5.560 1.624 -1.835 1.00 98.69 88 LEU A C 1
ATOM 700 O O . LEU A 1 88 ? -4.876 1.489 -2.852 1.00 98.69 88 LEU A O 1
ATOM 704 N N . TYR A 1 89 ? -6.181 2.746 -1.495 1.00 98.75 89 TYR A N 1
ATOM 705 C CA . TYR A 1 89 ? -6.087 3.993 -2.232 1.00 98.75 89 TYR A CA 1
ATOM 706 C C . TYR A 1 89 ? -5.598 5.102 -1.309 1.00 98.75 89 TYR A C 1
ATOM 708 O O . TYR A 1 89 ? -6.138 5.313 -0.222 1.00 98.75 89 TYR A O 1
ATOM 716 N N . ILE A 1 90 ? -4.555 5.804 -1.734 1.00 98.31 90 ILE A N 1
ATOM 717 C CA . ILE A 1 90 ? -3.972 6.902 -0.976 1.00 98.31 90 ILE A CA 1
ATOM 718 C C . ILE A 1 90 ? -3.705 8.056 -1.925 1.00 98.31 90 ILE A C 1
ATOM 720 O O . ILE A 1 90 ? -3.059 7.876 -2.960 1.00 98.31 90 ILE A O 1
ATOM 724 N N . GLN A 1 91 ? -4.166 9.243 -1.548 1.00 98.56 91 GLN A N 1
ATOM 725 C CA . GLN A 1 91 ? -3.953 10.443 -2.334 1.00 98.56 91 GLN A CA 1
ATOM 726 C C . GLN A 1 91 ? -3.583 11.653 -1.464 1.00 98.56 91 GLN A C 1
ATOM 728 O O . GLN A 1 91 ? -4.155 11.856 -0.395 1.00 98.56 91 GLN A O 1
ATOM 733 N N . ASP A 1 92 ? -2.685 12.501 -1.970 1.00 98.19 92 ASP A N 1
ATOM 734 C CA . ASP A 1 92 ? -2.352 13.811 -1.395 1.00 98.19 92 ASP A CA 1
ATOM 735 C C . ASP A 1 92 ? -1.886 13.714 0.077 1.00 98.19 92 ASP A C 1
ATOM 737 O O . ASP A 1 92 ? -2.360 14.461 0.933 1.00 98.19 92 ASP A O 1
ATOM 741 N N . LEU A 1 93 ? -0.984 12.771 0.396 1.00 96.94 93 LEU A N 1
ATOM 742 C CA . LEU A 1 93 ? -0.338 12.683 1.716 1.00 96.94 93 LEU A CA 1
ATOM 743 C C . LEU A 1 93 ? 1.126 13.129 1.631 1.00 96.94 93 LEU A C 1
ATOM 745 O O . LEU A 1 93 ? 1.977 12.427 1.085 1.00 96.94 93 LEU A O 1
ATOM 749 N N . GLU A 1 94 ? 1.422 14.294 2.204 1.00 95.88 94 GLU A N 1
ATOM 750 C CA . GLU A 1 94 ? 2.719 14.973 2.051 1.00 95.88 94 GLU A CA 1
ATOM 751 C C . GLU A 1 94 ? 3.848 14.408 2.931 1.00 95.88 94 GLU A C 1
ATOM 753 O O . GLU A 1 94 ? 5.026 14.680 2.691 1.00 95.88 94 GLU A O 1
ATOM 758 N N . GLU A 1 95 ? 3.501 13.652 3.973 1.00 95.12 95 GLU A N 1
ATOM 759 C CA . GLU A 1 95 ? 4.432 13.200 5.016 1.00 95.12 95 GLU A CA 1
ATOM 760 C C . GLU A 1 95 ? 4.752 11.702 4.956 1.00 95.12 95 GLU A C 1
ATOM 762 O O . GLU A 1 95 ? 5.647 11.260 5.672 1.00 95.12 95 GLU A O 1
ATOM 767 N N . VAL A 1 96 ? 4.049 10.929 4.120 1.00 96.25 96 VAL A N 1
ATOM 768 C CA . VAL A 1 96 ? 4.219 9.472 4.065 1.00 96.25 96 VAL A CA 1
ATOM 769 C C . VAL A 1 96 ? 5.505 9.111 3.334 1.00 96.25 96 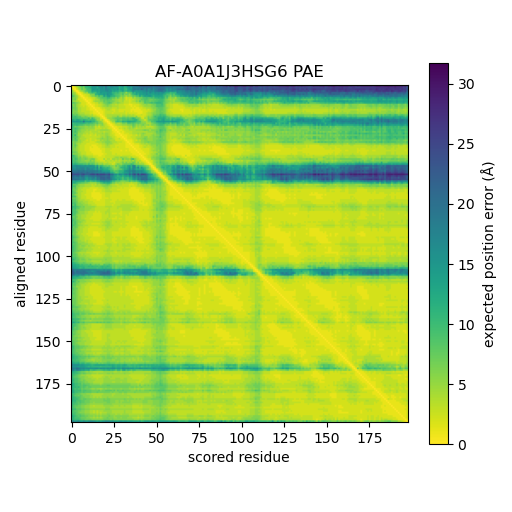VAL A C 1
ATOM 771 O O . VAL A 1 96 ? 5.622 9.352 2.134 1.00 96.25 96 VAL A O 1
ATOM 774 N N . GLU A 1 97 ? 6.433 8.493 4.061 1.00 95.88 97 GLU A N 1
ATOM 775 C CA . GLU A 1 97 ? 7.727 8.022 3.543 1.00 95.88 97 GLU A CA 1
ATOM 776 C C . GLU A 1 97 ? 7.680 6.530 3.190 1.00 95.88 97 GLU A C 1
ATOM 778 O O . GLU A 1 97 ? 8.179 6.099 2.153 1.00 95.88 97 GLU A O 1
ATOM 783 N N . GLU A 1 98 ? 7.004 5.727 4.011 1.00 95.50 98 GLU A N 1
ATOM 784 C CA . GLU A 1 98 ? 6.827 4.292 3.788 1.00 95.50 98 GLU A CA 1
ATOM 785 C C . GLU A 1 98 ? 5.367 3.908 4.047 1.00 95.50 98 GLU A C 1
ATOM 787 O O . GLU A 1 98 ? 4.772 4.346 5.032 1.00 95.50 98 GLU A O 1
ATOM 792 N N . ILE A 1 99 ? 4.764 3.046 3.217 1.00 95.81 99 ILE A N 1
ATOM 793 C CA . ILE A 1 99 ? 3.418 2.527 3.540 1.00 95.81 99 ILE A CA 1
ATOM 794 C C . ILE A 1 99 ? 3.490 1.652 4.790 1.00 95.81 99 ILE A C 1
ATOM 796 O O . ILE A 1 99 ? 2.677 1.792 5.698 1.00 95.81 99 ILE A O 1
ATOM 800 N N . ILE A 1 100 ? 4.478 0.764 4.859 1.00 93.56 100 ILE A N 1
ATOM 801 C CA . ILE A 1 100 ? 4.773 -0.025 6.051 1.00 93.56 100 ILE A CA 1
ATOM 802 C C . ILE A 1 100 ? 6.171 0.346 6.526 1.00 93.56 100 ILE A C 1
ATOM 804 O O . ILE A 1 100 ? 7.153 0.004 5.866 1.00 93.56 100 ILE A O 1
ATOM 808 N N . ASN A 1 101 ? 6.250 0.986 7.691 1.00 92.31 101 ASN A N 1
ATOM 809 C CA . ASN A 1 101 ? 7.518 1.434 8.236 1.00 92.31 101 ASN A CA 1
ATOM 810 C C . ASN A 1 101 ? 8.378 0.247 8.684 1.00 92.31 101 ASN A C 1
ATOM 812 O O . ASN A 1 101 ? 7.941 -0.599 9.476 1.00 92.31 101 ASN A O 1
ATOM 816 N N . LYS A 1 102 ? 9.617 0.193 8.190 1.00 90.38 102 LYS A N 1
ATOM 817 C CA . LYS A 1 102 ? 10.545 -0.914 8.449 1.00 90.38 102 LYS A CA 1
ATOM 818 C C . LYS A 1 102 ? 10.856 -1.091 9.934 1.00 90.38 102 LYS A C 1
ATOM 820 O O . LYS A 1 102 ? 10.806 -2.209 10.444 1.00 90.38 102 LYS A O 1
ATOM 825 N N . GLU A 1 103 ? 11.181 -0.010 10.637 1.00 88.81 103 GLU A N 1
ATOM 826 C CA . GLU A 1 103 ? 11.554 -0.071 12.053 1.00 88.81 103 GLU A CA 1
ATOM 827 C C . GLU A 1 103 ? 10.365 -0.497 12.915 1.00 88.81 103 GLU A C 1
ATOM 829 O O . GLU A 1 103 ? 10.488 -1.392 13.756 1.00 88.81 103 GLU A O 1
ATOM 834 N N . LYS A 1 104 ? 9.184 0.078 12.660 1.00 86.75 104 LYS A N 1
ATOM 835 C CA . LYS A 1 104 ? 7.951 -0.301 13.351 1.00 86.75 104 LYS A CA 1
ATOM 836 C C . LYS A 1 104 ? 7.621 -1.769 13.114 1.00 86.75 104 LYS A C 1
ATOM 838 O O . LYS A 1 104 ? 7.300 -2.438 14.085 1.00 86.75 104 LYS A O 1
ATOM 843 N N . GLU A 1 105 ? 7.752 -2.283 11.888 1.00 86.50 105 GLU A N 1
ATOM 844 C CA . GLU A 1 105 ? 7.497 -3.694 11.564 1.00 86.50 105 GLU A CA 1
ATOM 845 C C . GLU A 1 105 ? 8.456 -4.655 12.272 1.00 86.50 105 GLU A C 1
ATOM 847 O O . GLU A 1 105 ? 8.002 -5.634 12.858 1.00 86.50 105 GLU A O 1
ATOM 852 N N . THR A 1 106 ? 9.760 -4.362 12.302 1.00 82.69 106 THR A N 1
ATOM 853 C CA . THR A 1 106 ? 10.748 -5.249 12.951 1.00 82.69 106 THR A CA 1
ATOM 854 C C . THR A 1 106 ? 10.538 -5.418 14.457 1.00 82.69 106 THR A C 1
ATOM 856 O O . THR A 1 106 ? 10.920 -6.440 15.026 1.00 82.69 106 THR A O 1
ATOM 859 N N . ASN A 1 107 ? 9.892 -4.445 15.103 1.00 78.44 107 ASN A N 1
ATOM 860 C CA . ASN A 1 107 ? 9.537 -4.505 16.520 1.00 78.44 107 ASN A CA 1
ATOM 861 C C . ASN A 1 107 ? 8.285 -5.357 16.797 1.00 78.44 107 ASN A C 1
ATOM 863 O O . ASN A 1 107 ? 7.929 -5.587 17.957 1.00 78.44 107 ASN A O 1
ATOM 867 N N . LEU A 1 108 ? 7.607 -5.841 15.755 1.00 76.88 108 LEU A N 1
ATOM 868 C CA . LEU A 1 108 ? 6.408 -6.659 15.869 1.00 76.88 108 LEU A CA 1
ATOM 869 C C . LEU A 1 108 ? 6.760 -8.139 15.781 1.00 76.88 108 LEU A C 1
ATOM 871 O O . LEU A 1 108 ? 7.366 -8.623 14.830 1.00 76.88 108 LEU A O 1
ATOM 875 N N . THR A 1 109 ? 6.320 -8.892 16.783 1.00 64.25 109 THR A N 1
ATOM 876 C CA . THR A 1 109 ? 6.492 -10.347 16.816 1.00 64.25 109 THR A CA 1
ATOM 877 C C . THR A 1 109 ? 5.250 -11.040 16.256 1.00 64.25 109 THR A C 1
ATOM 879 O O . THR A 1 109 ? 4.122 -10.632 16.527 1.00 64.25 109 THR A O 1
ATOM 882 N N . GLY A 1 110 ? 5.438 -12.103 15.466 1.00 64.19 110 GLY A N 1
ATOM 883 C CA . GLY A 1 110 ? 4.333 -12.951 14.996 1.00 64.19 110 GLY A CA 1
ATOM 884 C C . GLY A 1 110 ? 3.438 -12.343 13.908 1.00 64.19 110 GLY A C 1
ATOM 885 O O . GLY A 1 110 ? 2.274 -12.739 13.795 1.00 64.19 110 GLY A O 1
ATOM 886 N N . ILE A 1 111 ? 3.946 -11.395 13.110 1.00 65.25 111 ILE A N 1
ATOM 887 C CA . ILE A 1 111 ? 3.211 -10.885 11.947 1.00 65.25 111 ILE A CA 1
ATOM 888 C C . ILE A 1 111 ? 3.061 -11.992 10.898 1.00 65.25 111 ILE A C 1
ATOM 890 O O . ILE A 1 111 ? 4.023 -12.649 10.503 1.00 65.25 111 ILE A O 1
ATOM 894 N N . ILE A 1 112 ? 1.825 -12.175 10.442 1.00 70.50 112 ILE A N 1
ATOM 895 C CA . ILE A 1 112 ? 1.487 -12.980 9.268 1.00 70.50 112 ILE A CA 1
ATOM 896 C C . ILE A 1 112 ? 1.853 -12.159 8.032 1.00 70.50 112 ILE A C 1
ATOM 898 O O . ILE A 1 112 ? 1.601 -10.958 8.017 1.00 70.50 112 ILE A O 1
ATOM 902 N N . THR A 1 113 ? 2.401 -12.795 6.994 1.00 83.81 113 THR A N 1
ATOM 903 C CA . THR A 1 113 ? 2.714 -12.144 5.714 1.00 83.81 113 THR A CA 1
ATOM 904 C C . THR A 1 113 ? 1.577 -11.204 5.278 1.00 83.81 113 THR A C 1
ATOM 906 O O . THR A 1 113 ? 0.445 -11.674 5.117 1.00 83.81 113 THR A O 1
ATOM 909 N N . PRO A 1 114 ? 1.830 -9.892 5.117 1.00 87.50 114 PRO A N 1
ATOM 910 C CA . PRO A 1 114 ? 0.772 -8.935 4.823 1.00 87.50 114 PRO A CA 1
ATOM 911 C C . PRO A 1 114 ? 0.282 -9.047 3.375 1.00 87.50 114 PRO A C 1
ATOM 913 O O . PRO A 1 114 ? 0.866 -9.745 2.540 1.00 87.50 114 PRO A O 1
ATOM 916 N N . PHE A 1 115 ? -0.820 -8.347 3.090 1.00 92.38 115 PHE A N 1
ATOM 917 C CA . PHE A 1 115 ? -1.322 -8.084 1.735 1.00 92.38 115 PHE A CA 1
ATOM 918 C C . PHE A 1 115 ? -1.623 -9.323 0.871 1.00 92.38 115 PHE A C 1
ATOM 920 O O . PHE A 1 115 ? -1.674 -9.240 -0.354 1.00 92.38 115 PHE A O 1
ATOM 927 N N . GLN A 1 116 ? -1.894 -10.477 1.489 1.00 91.25 116 GLN A N 1
ATOM 928 C CA . GLN A 1 116 ? -2.159 -11.727 0.763 1.00 91.25 116 GLN A CA 1
ATOM 929 C C . GLN A 1 116 ? -3.397 -11.666 -0.140 1.00 91.25 116 GLN A C 1
ATOM 931 O O . GLN A 1 116 ? -3.423 -12.334 -1.175 1.00 91.25 116 GLN A O 1
ATOM 936 N N . LYS A 1 117 ? -4.408 -10.868 0.236 1.00 95.75 117 LYS A N 1
ATOM 937 C CA . LYS A 1 117 ? -5.649 -10.673 -0.531 1.00 95.75 117 LYS A CA 1
ATOM 938 C C . LYS A 1 117 ? -5.674 -9.400 -1.378 1.00 95.75 117 LYS A C 1
ATOM 940 O O . LYS A 1 117 ? -6.686 -9.137 -2.029 1.00 95.75 117 LYS A O 1
ATOM 945 N N . LEU A 1 118 ? -4.585 -8.634 -1.368 1.00 96.94 118 LEU A N 1
ATOM 946 C CA . LEU A 1 118 ? -4.532 -7.331 -2.006 1.00 96.94 118 LEU A CA 1
ATOM 947 C C . LEU A 1 118 ? -4.624 -7.481 -3.524 1.00 96.94 118 LEU A C 1
ATOM 949 O O . LEU A 1 118 ? -3.930 -8.311 -4.111 1.00 96.94 118 LEU A O 1
ATOM 953 N N . LYS A 1 119 ? -5.506 -6.691 -4.137 1.00 97.69 119 LYS A N 1
ATOM 954 C CA . LYS A 1 119 ? -5.769 -6.683 -5.579 1.00 97.69 119 LYS A CA 1
ATOM 955 C C . LYS A 1 119 ? -5.301 -5.400 -6.246 1.00 97.69 119 LYS A C 1
ATOM 957 O O . LYS A 1 119 ? -4.824 -5.473 -7.374 1.00 97.69 119 LYS A O 1
ATOM 962 N N . MET A 1 120 ? -5.436 -4.264 -5.566 1.00 98.31 120 MET A N 1
ATOM 963 C CA . MET A 1 120 ? -5.119 -2.953 -6.129 1.00 98.31 120 MET A CA 1
ATOM 964 C C . MET A 1 120 ? -4.412 -2.076 -5.096 1.00 98.31 120 MET A C 1
ATOM 966 O O . MET A 1 120 ? -4.838 -1.991 -3.939 1.00 98.31 120 MET A O 1
ATOM 970 N N . LEU A 1 121 ? -3.339 -1.438 -5.555 1.00 98.38 121 LEU A N 1
ATOM 971 C CA . LEU A 1 121 ? -2.536 -0.451 -4.845 1.00 98.38 121 LEU A CA 1
ATOM 972 C C . LEU A 1 121 ? -2.535 0.832 -5.662 1.00 98.38 121 LEU A C 1
ATOM 974 O O . LEU A 1 121 ? -1.940 0.854 -6.734 1.00 98.38 121 LEU A O 1
ATOM 978 N N . LEU A 1 122 ? -3.196 1.875 -5.175 1.00 98.75 122 LEU A N 1
ATOM 979 C CA . LEU A 1 122 ? -3.378 3.116 -5.913 1.00 98.75 122 LEU A CA 1
ATOM 980 C C . LEU A 1 122 ? -2.828 4.296 -5.107 1.00 98.75 122 LEU A C 1
ATOM 982 O O . LEU A 1 122 ? -3.328 4.609 -4.027 1.00 98.75 122 LEU A O 1
ATOM 986 N N . PHE A 1 123 ? -1.800 4.948 -5.636 1.00 98.62 123 PHE A N 1
ATOM 987 C CA . PHE A 1 123 ? -1.071 6.026 -4.980 1.00 98.62 123 PHE A CA 1
ATOM 988 C C . PHE A 1 123 ? -1.017 7.263 -5.872 1.00 98.62 123 PHE A C 1
ATOM 990 O O . PHE A 1 123 ? -0.567 7.192 -7.017 1.00 98.62 123 PHE A O 1
ATOM 997 N N . TYR A 1 124 ? -1.452 8.404 -5.343 1.00 98.62 124 TYR A N 1
ATOM 998 C CA . TYR A 1 124 ? -1.498 9.667 -6.075 1.00 98.62 124 TYR A CA 1
ATOM 999 C C . TYR A 1 124 ? -0.910 10.801 -5.238 1.00 98.62 124 TYR A C 1
ATOM 1001 O O . TYR A 1 124 ? -1.323 11.020 -4.104 1.00 98.62 124 TYR A O 1
ATOM 1009 N N . ASN A 1 125 ? 0.021 11.561 -5.815 1.00 98.44 125 ASN A N 1
ATOM 1010 C CA . ASN A 1 125 ? 0.604 12.756 -5.199 1.00 98.44 125 ASN A CA 1
ATOM 1011 C C . ASN A 1 125 ? 1.185 12.478 -3.798 1.00 98.44 125 ASN A C 1
ATOM 1013 O O . ASN A 1 125 ? 0.794 13.104 -2.813 1.00 98.44 125 ASN A O 1
ATOM 1017 N N . LEU A 1 126 ? 2.110 11.518 -3.709 1.00 98.31 126 LEU A N 1
ATOM 1018 C CA . LEU A 1 126 ? 2.820 11.179 -2.472 1.00 98.31 126 LEU A CA 1
ATOM 1019 C C . LEU A 1 126 ? 4.289 11.606 -2.611 1.00 98.31 126 LEU A C 1
ATOM 1021 O O . LEU A 1 126 ? 5.128 10.796 -3.015 1.00 98.31 126 LEU A O 1
ATOM 1025 N N . PRO A 1 127 ? 4.620 12.885 -2.343 1.00 97.56 127 PRO A N 1
ATOM 1026 C CA . PRO A 1 127 ? 5.914 13.464 -2.703 1.00 97.56 127 PRO A CA 1
ATOM 1027 C C . PRO A 1 127 ? 7.107 12.822 -1.988 1.00 97.56 127 PRO A C 1
ATOM 1029 O O . PRO A 1 127 ? 8.215 12.900 -2.506 1.00 97.56 127 PRO A O 1
ATOM 1032 N N . LYS A 1 128 ? 6.889 12.197 -0.826 1.00 98.06 128 LYS A N 1
ATOM 1033 C CA . LYS A 1 128 ? 7.942 11.583 -0.005 1.00 98.06 128 LYS A CA 1
ATOM 1034 C C . LYS A 1 128 ? 7.928 10.058 0.002 1.00 98.06 128 LYS A C 1
ATOM 1036 O O . LYS A 1 128 ? 8.790 9.476 0.642 1.00 98.06 128 LYS A O 1
ATOM 1041 N N . LEU A 1 129 ? 6.975 9.408 -0.671 1.00 98.25 129 LEU A N 1
ATOM 1042 C CA . LEU A 1 129 ? 6.850 7.953 -0.596 1.00 98.25 129 LEU A CA 1
ATOM 1043 C C . LEU A 1 129 ? 8.069 7.293 -1.248 1.00 98.25 129 LEU A C 1
ATOM 1045 O O . LEU A 1 129 ? 8.204 7.354 -2.463 1.00 98.25 129 LEU A O 1
ATOM 1049 N N . GLU A 1 130 ? 8.897 6.612 -0.459 1.00 97.38 130 GLU A N 1
ATOM 1050 C CA . GLU A 1 130 ? 10.106 5.913 -0.902 1.00 97.38 130 GLU A CA 1
ATOM 1051 C C . GLU A 1 130 ? 9.855 4.427 -1.176 1.00 97.38 130 GLU A C 1
ATOM 1053 O O . GLU A 1 130 ? 10.386 3.852 -2.136 1.00 97.38 130 GLU A O 1
ATOM 1058 N N . SER A 1 131 ? 9.034 3.784 -0.335 1.00 96.56 131 SER A N 1
ATOM 1059 C CA . SER A 1 131 ? 8.758 2.351 -0.435 1.00 96.56 131 SER A CA 1
ATOM 1060 C C . SER A 1 131 ? 7.350 1.955 0.016 1.00 96.56 131 SER A C 1
ATOM 1062 O O . SER A 1 131 ? 6.781 2.494 0.964 1.00 96.56 131 SER A O 1
ATOM 1064 N N . ILE A 1 132 ? 6.775 0.946 -0.647 1.00 95.69 132 ILE A N 1
ATOM 1065 C CA . ILE A 1 132 ? 5.513 0.333 -0.194 1.00 95.69 132 ILE A CA 1
ATOM 1066 C C . ILE A 1 132 ? 5.803 -0.656 0.941 1.00 95.69 132 ILE A C 1
ATOM 1068 O O . ILE A 1 132 ? 5.178 -0.631 1.999 1.00 95.69 132 ILE A O 1
ATOM 1072 N N . TYR A 1 133 ? 6.757 -1.558 0.718 1.00 93.81 133 TYR A N 1
ATOM 1073 C CA . TYR A 1 133 ? 7.258 -2.464 1.742 1.00 93.81 133 TYR A CA 1
ATOM 1074 C C . TYR A 1 133 ? 8.688 -2.876 1.398 1.00 93.81 133 TYR A C 1
ATOM 1076 O O . TYR A 1 133 ? 9.033 -3.116 0.241 1.00 93.81 133 TYR A O 1
ATOM 1084 N N . TRP A 1 134 ? 9.533 -2.944 2.422 1.00 90.12 134 TRP A N 1
ATOM 1085 C CA . TRP A 1 134 ? 10.979 -3.057 2.263 1.00 90.12 134 TRP A CA 1
ATOM 1086 C C . TRP A 1 134 ? 11.463 -4.465 1.875 1.00 90.12 134 TRP A C 1
ATOM 1088 O O . TRP A 1 134 ? 12.625 -4.619 1.486 1.00 90.12 134 TRP A O 1
ATOM 1098 N N . ARG A 1 135 ? 10.598 -5.487 1.962 1.00 90.81 135 ARG A N 1
ATOM 1099 C CA . ARG A 1 135 ? 10.846 -6.860 1.486 1.00 90.81 135 ARG A CA 1
ATOM 1100 C C . ARG A 1 135 ? 9.882 -7.226 0.352 1.00 90.81 135 ARG A C 1
ATOM 1102 O O . ARG A 1 135 ? 8.755 -6.736 0.339 1.00 90.81 135 ARG A O 1
ATOM 1109 N N . PRO A 1 136 ? 10.266 -8.139 -0.552 1.00 93.69 136 PRO A N 1
ATOM 1110 C CA . PRO A 1 136 ? 9.328 -8.719 -1.506 1.00 93.69 136 PRO A CA 1
ATOM 1111 C C . PRO A 1 136 ? 8.157 -9.437 -0.824 1.00 93.69 136 PRO A C 1
ATOM 1113 O O . PRO A 1 136 ? 8.339 -10.068 0.222 1.00 93.69 136 PRO A O 1
ATOM 1116 N N . LEU A 1 137 ? 6.972 -9.392 -1.439 1.00 93.75 137 LEU A N 1
ATOM 1117 C CA . LEU A 1 137 ? 5.769 -10.062 -0.942 1.00 93.75 137 LEU A CA 1
ATOM 1118 C C . LEU A 1 137 ? 5.203 -11.061 -1.953 1.00 93.75 137 LEU A C 1
ATOM 1120 O O . LEU A 1 137 ? 5.081 -10.757 -3.142 1.00 93.75 137 LEU A O 1
ATOM 1124 N N . PRO A 1 138 ? 4.756 -12.244 -1.491 1.00 92.62 138 PRO A N 1
ATOM 11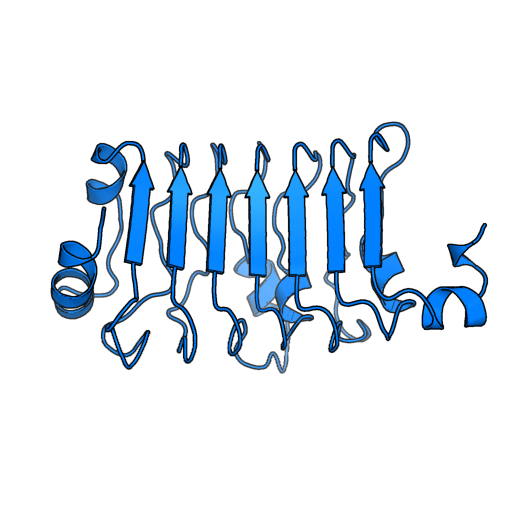25 C CA . PRO A 1 138 ? 4.025 -13.163 -2.341 1.00 92.62 138 PRO A CA 1
ATOM 1126 C C . PRO A 1 138 ? 2.599 -12.640 -2.540 1.00 92.62 138 PRO A C 1
ATOM 1128 O O . PRO A 1 138 ? 1.689 -12.935 -1.765 1.00 92.62 138 PRO A O 1
ATOM 1131 N N . PHE A 1 139 ? 2.403 -11.844 -3.587 1.00 94.19 139 PHE A N 1
ATOM 1132 C CA . PHE A 1 139 ? 1.081 -11.387 -3.997 1.00 94.19 139 PHE A CA 1
ATOM 1133 C C . PHE A 1 139 ? 0.342 -12.475 -4.769 1.00 94.19 139 PHE A C 1
ATOM 1135 O O . PHE A 1 139 ? 0.702 -12.795 -5.900 1.00 94.19 139 PHE A O 1
ATOM 1142 N N . SER A 1 140 ? -0.706 -13.039 -4.172 1.00 89.19 140 SER A N 1
ATOM 1143 C CA . SER A 1 140 ? -1.491 -14.095 -4.822 1.00 89.19 140 SER A CA 1
ATOM 1144 C C . SER A 1 140 ? -2.597 -13.560 -5.741 1.00 89.19 140 SER A C 1
ATOM 1146 O O . SER A 1 140 ? -2.958 -14.237 -6.702 1.00 89.19 140 SER A O 1
ATOM 1148 N N . LEU A 1 141 ? -3.109 -12.352 -5.464 1.00 94.31 141 LEU A N 1
ATOM 1149 C CA . LEU A 1 141 ? -4.278 -11.762 -6.133 1.00 94.31 141 LEU A CA 1
ATOM 1150 C C . LEU A 1 141 ? -4.033 -10.362 -6.723 1.00 94.31 141 LEU A C 1
ATOM 1152 O O . LEU A 1 141 ? -4.976 -9.775 -7.251 1.00 94.31 141 LEU A O 1
ATOM 1156 N N . LEU A 1 142 ? -2.814 -9.823 -6.620 1.00 96.44 142 LEU A N 1
ATOM 1157 C CA . LEU A 1 142 ? -2.520 -8.458 -7.055 1.00 96.44 142 LEU A CA 1
ATOM 1158 C C . LEU A 1 142 ? -2.672 -8.341 -8.574 1.00 96.44 142 LEU A C 1
ATOM 1160 O O . LEU A 1 142 ? -2.030 -9.077 -9.321 1.00 96.44 142 LEU A O 1
ATOM 1164 N N . GLY A 1 143 ? -3.540 -7.425 -8.998 1.00 96.25 143 GLY A N 1
ATOM 1165 C CA . GLY A 1 143 ? -3.810 -7.106 -10.397 1.00 96.25 143 GLY A CA 1
ATOM 1166 C C . GLY A 1 143 ? -3.266 -5.741 -10.810 1.00 96.25 143 GLY A C 1
ATOM 1167 O O . GLY A 1 143 ? -2.918 -5.564 -11.968 1.00 96.25 143 GLY A O 1
ATOM 1168 N N . GLU A 1 144 ? -3.121 -4.796 -9.880 1.00 96.94 144 GLU A N 1
ATOM 1169 C CA . GLU A 1 144 ? -2.713 -3.438 -10.240 1.00 96.94 144 GLU A CA 1
ATOM 1170 C C . GLU A 1 144 ? -1.854 -2.773 -9.164 1.00 96.94 144 GLU A C 1
ATOM 1172 O O . GLU A 1 144 ? -2.164 -2.835 -7.968 1.00 96.94 144 GLU A O 1
ATOM 1177 N N . ILE A 1 145 ? -0.793 -2.105 -9.616 1.00 97.88 145 ILE A N 1
ATOM 1178 C CA . ILE A 1 145 ? -0.077 -1.076 -8.863 1.00 97.88 145 ILE A CA 1
ATOM 1179 C C . ILE A 1 145 ? -0.091 0.198 -9.701 1.00 97.88 145 ILE A C 1
ATOM 1181 O O . ILE A 1 145 ? 0.429 0.198 -10.811 1.00 97.88 145 ILE A O 1
ATOM 1185 N N . THR A 1 146 ? -0.612 1.286 -9.154 1.00 98.50 146 THR A N 1
ATOM 1186 C CA . THR A 1 146 ? -0.600 2.598 -9.798 1.00 98.50 146 THR A CA 1
ATOM 1187 C C . THR A 1 146 ? 0.056 3.604 -8.867 1.00 98.50 146 THR A C 1
ATOM 1189 O O . THR A 1 146 ? -0.357 3.743 -7.718 1.00 98.50 146 THR A O 1
ATOM 1192 N N . ALA A 1 147 ? 1.084 4.300 -9.352 1.00 98.25 147 ALA A N 1
ATOM 1193 C CA . ALA A 1 147 ? 1.768 5.366 -8.630 1.00 98.25 147 ALA A CA 1
ATOM 1194 C C . ALA A 1 147 ? 1.927 6.595 -9.529 1.00 98.25 147 ALA A C 1
ATOM 1196 O O . ALA A 1 147 ? 2.735 6.623 -10.457 1.00 98.25 147 ALA A O 1
ATOM 1197 N N . VAL A 1 148 ? 1.147 7.634 -9.247 1.00 98.38 148 VAL A N 1
ATOM 1198 C CA . VAL A 1 148 ? 1.142 8.889 -10.001 1.00 98.38 148 VAL A CA 1
ATOM 1199 C C . VAL A 1 148 ? 1.674 10.002 -9.114 1.00 98.38 148 VAL A C 1
ATOM 1201 O O . VAL A 1 148 ? 1.228 10.168 -7.982 1.00 98.38 148 VAL A O 1
ATOM 1204 N N . ASN A 1 149 ? 2.627 10.778 -9.627 1.00 97.94 149 ASN A N 1
ATOM 1205 C CA . ASN A 1 149 ? 3.279 11.878 -8.916 1.00 97.94 149 ASN A CA 1
ATOM 1206 C C . ASN A 1 149 ? 3.866 11.438 -7.559 1.00 97.94 149 ASN A C 1
ATOM 1208 O O . ASN A 1 149 ? 3.681 12.098 -6.539 1.00 97.94 149 ASN A O 1
ATOM 1212 N N . CYS A 1 150 ? 4.569 10.302 -7.562 1.00 98.00 150 CYS A N 1
ATOM 1213 C CA . CYS A 1 150 ? 5.321 9.768 -6.422 1.00 98.00 150 CYS A CA 1
ATOM 1214 C C . CYS A 1 150 ? 6.827 9.762 -6.774 1.00 98.00 150 CYS A C 1
ATOM 1216 O O . CYS A 1 150 ? 7.340 8.725 -7.192 1.00 98.00 150 CYS A O 1
ATOM 1218 N N . PRO A 1 151 ? 7.515 10.920 -6.738 1.00 96.94 151 PRO A N 1
ATOM 1219 C CA . PRO A 1 151 ? 8.868 11.087 -7.285 1.00 96.94 151 PRO A CA 1
ATOM 1220 C C . PRO A 1 151 ? 9.962 10.332 -6.529 1.00 96.94 151 PRO A C 1
ATOM 1222 O O . PRO A 1 151 ? 10.940 9.912 -7.142 1.00 96.94 151 PRO A O 1
ATOM 1225 N N . GLU A 1 152 ? 9.787 10.122 -5.225 1.00 97.62 152 GLU A N 1
ATOM 1226 C CA . GLU A 1 152 ? 10.772 9.426 -4.393 1.00 97.62 152 GLU A CA 1
ATOM 1227 C C . GLU A 1 152 ? 10.584 7.904 -4.366 1.00 97.62 152 GLU A C 1
ATOM 1229 O O . GLU A 1 152 ? 11.412 7.205 -3.778 1.00 97.62 152 GLU A O 1
ATOM 1234 N N . LEU A 1 153 ? 9.547 7.369 -5.030 1.00 97.69 153 LEU A N 1
ATOM 1235 C CA . LEU A 1 153 ? 9.228 5.943 -4.979 1.00 97.69 153 LEU A CA 1
ATOM 1236 C C . LEU A 1 153 ? 10.302 5.144 -5.712 1.00 97.69 153 LEU A C 1
ATOM 1238 O O . LEU A 1 153 ? 10.352 5.122 -6.941 1.00 97.69 153 LEU A O 1
ATOM 1242 N N . LYS A 1 154 ? 11.132 4.449 -4.934 1.00 96.31 154 LYS A N 1
ATOM 1243 C CA . LYS A 1 154 ? 12.260 3.648 -5.425 1.00 96.31 154 LYS A CA 1
ATOM 1244 C C . LYS A 1 154 ? 12.000 2.158 -5.291 1.00 96.31 154 LYS A C 1
ATOM 1246 O O . LYS A 1 154 ? 12.545 1.381 -6.066 1.00 96.31 154 LYS A O 1
ATOM 1251 N N . LYS A 1 155 ? 11.152 1.725 -4.349 1.00 95.44 155 LYS A N 1
ATOM 1252 C CA . LYS A 1 155 ? 11.003 0.297 -4.035 1.00 95.44 155 LYS A CA 1
ATOM 1253 C C . LYS A 1 155 ? 9.568 -0.218 -4.093 1.00 95.44 155 LYS A C 1
ATOM 1255 O O . LYS A 1 155 ? 8.705 0.155 -3.294 1.00 95.44 155 LYS A O 1
ATOM 1260 N N . LEU A 1 156 ? 9.362 -1.188 -4.985 1.00 96.62 156 LEU A N 1
ATOM 1261 C CA . LEU A 1 156 ? 8.177 -2.042 -5.020 1.00 96.62 156 LEU A CA 1
ATOM 1262 C C . LEU A 1 156 ? 8.461 -3.371 -4.291 1.00 96.62 156 LEU A C 1
ATOM 1264 O O . LEU A 1 156 ? 9.571 -3.896 -4.384 1.00 96.62 156 LEU A O 1
ATOM 1268 N N . PRO A 1 157 ? 7.473 -3.976 -3.610 1.00 95.44 157 PRO A N 1
ATOM 1269 C CA . PRO A 1 157 ? 7.643 -5.223 -2.869 1.00 95.44 157 PRO A CA 1
ATOM 1270 C C . PRO A 1 157 ? 7.551 -6.442 -3.794 1.00 95.44 157 PRO A C 1
ATOM 1272 O O . PRO A 1 157 ? 6.793 -7.379 -3.544 1.00 95.44 157 PRO A O 1
ATOM 1275 N N . LEU A 1 158 ? 8.324 -6.424 -4.880 1.00 96.00 158 LEU A N 1
ATOM 1276 C CA . LEU A 1 158 ? 8.322 -7.435 -5.931 1.00 96.00 158 LEU A CA 1
ATOM 1277 C C . LEU A 1 158 ? 9.687 -8.120 -6.036 1.00 96.00 158 LEU A C 1
ATOM 1279 O O . LEU A 1 158 ? 10.735 -7.488 -5.961 1.00 96.00 158 LEU A O 1
ATOM 1283 N N . ASN A 1 159 ? 9.656 -9.428 -6.263 1.00 95.12 159 ASN A N 1
ATOM 1284 C CA . ASN A 1 159 ? 10.788 -10.249 -6.686 1.00 95.12 159 ASN A CA 1
ATOM 1285 C C . ASN A 1 159 ? 10.350 -11.229 -7.786 1.00 95.12 159 ASN A C 1
ATOM 1287 O O . ASN A 1 159 ? 9.162 -11.365 -8.082 1.00 95.12 159 ASN A O 1
ATOM 1291 N N . ALA A 1 160 ? 11.298 -11.985 -8.336 1.00 92.00 160 ALA A N 1
ATOM 1292 C CA . ALA A 1 160 ? 11.064 -12.960 -9.399 1.00 92.00 160 ALA A CA 1
ATOM 1293 C C . ALA A 1 160 ? 9.980 -14.022 -9.111 1.00 92.00 160 ALA A C 1
ATOM 1295 O O . ALA A 1 160 ? 9.526 -14.653 -10.061 1.00 92.00 160 ALA A O 1
ATOM 1296 N N . THR A 1 161 ? 9.513 -14.209 -7.869 1.00 92.44 161 THR A N 1
ATOM 1297 C CA . THR A 1 161 ? 8.415 -15.134 -7.511 1.00 92.44 161 THR A CA 1
ATOM 1298 C C . THR A 1 161 ? 7.124 -14.436 -7.071 1.00 92.44 161 THR A C 1
ATOM 1300 O O . THR A 1 161 ? 6.095 -15.091 -6.907 1.00 92.44 161 THR A O 1
ATOM 1303 N N . SER A 1 162 ? 7.140 -13.109 -6.934 1.00 93.69 162 SER A N 1
ATOM 1304 C CA . SER A 1 162 ? 5.952 -12.295 -6.654 1.00 93.69 162 SER A CA 1
ATOM 1305 C C . SER A 1 162 ? 4.954 -12.395 -7.811 1.00 93.69 162 SER A C 1
ATOM 1307 O O . SER A 1 162 ? 5.371 -12.573 -8.952 1.00 93.69 162 SER A O 1
ATOM 1309 N N . VAL A 1 163 ? 3.646 -12.291 -7.552 1.00 93.44 163 VAL A N 1
ATOM 1310 C CA . VAL A 1 163 ? 2.586 -12.353 -8.585 1.00 93.44 163 VAL A CA 1
ATOM 1311 C C . VAL A 1 163 ? 2.728 -13.586 -9.501 1.00 93.44 163 VAL A C 1
ATOM 1313 O O . VAL A 1 163 ? 3.249 -13.485 -10.610 1.00 93.44 163 VAL A O 1
ATOM 1316 N N . PRO A 1 164 ? 2.286 -14.789 -9.092 1.00 87.75 164 PRO A N 1
ATOM 1317 C CA . PRO A 1 164 ? 2.525 -16.025 -9.851 1.00 87.75 164 PRO A CA 1
ATOM 1318 C C . PRO A 1 164 ? 1.980 -16.021 -11.287 1.00 87.75 164 PRO A C 1
ATOM 1320 O O . PRO A 1 164 ? 2.506 -16.718 -12.152 1.00 87.75 164 PRO A O 1
ATOM 1323 N N . ARG A 1 165 ? 0.919 -15.250 -11.554 1.00 86.62 165 ARG A N 1
ATOM 1324 C CA . ARG A 1 165 ? 0.283 -15.131 -12.871 1.00 86.62 165 ARG A CA 1
ATOM 1325 C C . ARG A 1 165 ? 0.247 -13.666 -13.278 1.00 86.62 165 ARG A C 1
ATOM 1327 O O . ARG A 1 165 ? -0.469 -12.888 -12.667 1.00 86.62 165 ARG A O 1
ATOM 1334 N N . LEU A 1 166 ? 0.991 -13.318 -14.326 1.00 84.88 166 LEU A N 1
ATOM 1335 C CA . LEU A 1 166 ? 1.058 -11.943 -14.840 1.00 84.88 166 LEU A CA 1
ATOM 1336 C C . LEU A 1 166 ? -0.129 -11.573 -15.744 1.00 84.88 166 LEU A C 1
ATOM 1338 O O . LEU A 1 166 ? -0.266 -10.421 -16.133 1.00 84.88 166 LEU A O 1
ATOM 1342 N N . GLY A 1 167 ? -0.980 -12.538 -16.111 1.00 84.06 167 GLY A N 1
ATOM 1343 C CA . GLY A 1 167 ? -2.142 -12.286 -16.962 1.00 84.06 167 GLY A CA 1
ATOM 1344 C C . GLY A 1 167 ? -3.108 -11.306 -16.299 1.00 84.06 167 GLY A C 1
ATOM 1345 O O . GLY A 1 167 ? -3.809 -11.687 -15.365 1.00 84.06 167 GLY A O 1
ATOM 1346 N N . GLY A 1 168 ? -3.129 -10.066 -16.792 1.00 84.31 168 GLY A N 1
ATOM 1347 C CA . GLY A 1 168 ? -3.930 -8.972 -16.239 1.00 84.31 168 GLY A CA 1
ATOM 1348 C C . GLY A 1 168 ? -3.269 -8.194 -15.097 1.00 84.31 168 GLY A C 1
ATOM 1349 O O . GLY A 1 168 ? -3.931 -7.329 -14.541 1.00 84.31 168 GLY A O 1
ATOM 1350 N N . PHE A 1 169 ? -2.006 -8.481 -14.751 1.00 95.12 169 PHE A N 1
ATOM 1351 C CA . PHE A 1 169 ? -1.241 -7.669 -13.803 1.00 95.12 169 PHE A CA 1
ATOM 1352 C C . PHE A 1 169 ? -0.589 -6.478 -14.517 1.00 95.12 169 PHE A C 1
ATOM 1354 O O . PHE A 1 169 ? 0.130 -6.677 -15.498 1.00 95.12 169 PHE A O 1
ATOM 1361 N N . THR A 1 170 ? -0.810 -5.263 -14.017 1.00 94.94 170 THR A N 1
ATOM 1362 C CA . THR A 1 170 ? -0.253 -4.024 -14.584 1.00 94.94 170 THR A CA 1
ATOM 1363 C C . THR A 1 170 ? 0.404 -3.154 -13.523 1.00 94.94 170 THR A C 1
ATOM 1365 O O . THR A 1 170 ? -0.023 -3.130 -12.366 1.00 94.94 170 THR A O 1
ATOM 1368 N N . ILE A 1 171 ? 1.429 -2.408 -13.938 1.00 96.88 171 ILE A N 1
ATOM 1369 C CA . ILE A 1 171 ? 2.043 -1.359 -13.128 1.00 96.88 171 ILE A CA 1
ATOM 1370 C C . ILE A 1 171 ? 1.928 -0.047 -13.915 1.00 96.88 171 ILE A C 1
ATOM 1372 O O . ILE A 1 171 ? 2.471 0.042 -15.004 1.00 96.88 171 ILE A O 1
ATOM 1376 N N . ASP A 1 172 ? 1.221 0.964 -13.420 1.00 97.31 172 ASP A N 1
ATOM 1377 C CA . ASP A 1 172 ? 1.171 2.299 -14.044 1.00 97.31 172 ASP A CA 1
ATOM 1378 C C . ASP A 1 172 ? 1.968 3.273 -13.176 1.00 97.31 172 ASP A C 1
ATOM 1380 O O . ASP A 1 172 ? 1.631 3.505 -12.013 1.00 97.31 172 ASP A O 1
ATOM 1384 N N . MET A 1 173 ? 3.055 3.825 -13.714 1.00 97.00 173 MET A N 1
ATOM 1385 C CA . MET A 1 173 ? 3.861 4.813 -13.003 1.00 97.00 173 MET A CA 1
ATOM 1386 C C . MET A 1 173 ? 3.989 6.089 -13.812 1.00 97.00 173 MET A C 1
ATOM 1388 O O . MET A 1 173 ? 4.508 6.095 -14.930 1.00 97.00 173 MET A O 1
ATOM 1392 N N . ARG A 1 174 ? 3.547 7.199 -13.213 1.00 96.56 174 ARG A N 1
ATOM 1393 C CA . ARG A 1 174 ? 3.557 8.512 -13.861 1.00 96.56 174 ARG A CA 1
ATOM 1394 C C . ARG A 1 174 ? 4.221 9.578 -12.991 1.00 96.56 174 ARG A C 1
ATOM 1396 O O . ARG A 1 174 ? 3.956 9.622 -11.790 1.00 96.56 174 ARG A O 1
ATOM 1403 N N . PRO A 1 175 ? 4.995 10.492 -13.600 1.00 95.62 175 PRO A N 1
ATOM 1404 C CA . PRO A 1 175 ? 5.492 10.441 -14.980 1.00 95.62 175 PRO A CA 1
ATOM 1405 C C . PRO A 1 175 ? 6.404 9.223 -15.236 1.00 95.62 175 PRO A C 1
ATOM 1407 O O . PRO A 1 175 ? 7.040 8.706 -14.322 1.00 95.62 175 PRO A O 1
ATOM 1410 N N . ARG A 1 176 ? 6.465 8.758 -16.495 1.00 93.31 176 ARG A N 1
ATOM 1411 C CA . ARG A 1 176 ? 7.207 7.536 -16.878 1.00 93.31 176 ARG A CA 1
ATOM 1412 C C . ARG A 1 176 ? 8.709 7.604 -16.587 1.00 93.31 176 ARG A C 1
ATOM 1414 O O . ARG A 1 176 ? 9.351 6.571 -16.445 1.00 93.31 176 ARG A O 1
ATOM 1421 N N . GLU A 1 177 ? 9.274 8.803 -16.482 1.00 91.75 177 GLU A N 1
ATOM 1422 C CA . GLU A 1 177 ? 10.667 9.007 -16.065 1.00 91.75 177 GLU A CA 1
ATOM 1423 C C . GLU A 1 177 ? 10.957 8.465 -14.658 1.00 91.75 177 GLU A C 1
ATOM 1425 O O . GLU A 1 177 ? 12.085 8.080 -14.377 1.00 91.75 177 GLU A O 1
ATOM 1430 N N . HIS A 1 178 ? 9.948 8.324 -13.792 1.00 91.81 178 HIS A N 1
ATOM 1431 C CA . HIS A 1 178 ? 10.137 7.722 -12.470 1.00 91.81 178 HIS A CA 1
ATOM 1432 C C . HIS A 1 178 ? 10.399 6.209 -12.534 1.00 91.81 178 HIS A C 1
ATOM 1434 O O . HIS A 1 178 ? 10.976 5.652 -11.605 1.00 91.81 178 HIS A O 1
ATOM 1440 N N . ILE A 1 179 ? 10.044 5.532 -13.635 1.00 93.38 179 ILE A N 1
ATOM 1441 C CA . ILE A 1 179 ? 10.263 4.084 -13.797 1.00 93.38 179 ILE A CA 1
ATOM 1442 C C . ILE A 1 179 ? 11.759 3.749 -13.729 1.00 93.38 179 ILE A C 1
ATOM 1444 O O . ILE A 1 179 ? 12.139 2.704 -13.200 1.00 93.38 179 ILE A O 1
ATOM 1448 N N . THR A 1 180 ? 12.631 4.636 -14.224 1.00 91.62 180 THR A N 1
ATOM 1449 C CA . THR A 1 180 ? 14.084 4.407 -14.209 1.00 91.62 180 THR A CA 1
ATOM 1450 C C . THR A 1 180 ? 14.699 4.500 -12.816 1.00 91.62 180 THR A C 1
ATOM 1452 O O . THR A 1 180 ? 15.816 4.025 -12.632 1.00 91.62 180 THR A O 1
ATOM 1455 N N . ASN A 1 181 ? 13.981 5.076 -11.848 1.00 93.25 181 ASN A N 1
ATOM 1456 C CA . ASN A 1 181 ? 14.432 5.212 -10.463 1.00 93.25 181 ASN A CA 1
ATOM 1457 C C . ASN A 1 181 ? 14.086 3.981 -9.611 1.00 93.25 181 ASN A C 1
ATOM 1459 O O . ASN A 1 181 ? 14.514 3.905 -8.462 1.00 93.25 181 ASN A O 1
ATOM 1463 N N . ILE A 1 182 ? 13.324 3.022 -10.154 1.00 96.19 182 ILE A N 1
ATOM 1464 C CA . ILE A 1 182 ? 12.965 1.803 -9.432 1.00 96.19 182 ILE A CA 1
ATOM 1465 C C . ILE A 1 182 ? 14.196 0.921 -9.217 1.00 96.19 182 ILE A C 1
ATOM 1467 O O . ILE A 1 182 ? 14.851 0.462 -10.158 1.00 96.19 182 ILE A O 1
ATOM 1471 N N . GLU A 1 183 ? 14.454 0.635 -7.947 1.00 96.06 183 GLU A N 1
ATOM 1472 C CA . GLU A 1 183 ? 15.453 -0.301 -7.466 1.00 96.06 183 GLU A CA 1
ATOM 1473 C C . GLU A 1 183 ? 14.884 -1.722 -7.485 1.00 96.06 183 GLU A C 1
ATOM 1475 O O . GLU A 1 183 ? 13.899 -2.054 -6.818 1.00 96.06 183 GLU A O 1
ATOM 1480 N N . TRP A 1 184 ? 15.528 -2.584 -8.266 1.00 95.00 184 TRP A N 1
ATOM 1481 C CA . TRP A 1 184 ? 15.127 -3.974 -8.443 1.00 95.00 184 TRP A CA 1
ATOM 1482 C C . TRP A 1 184 ? 15.905 -4.897 -7.510 1.00 95.00 184 TRP A C 1
ATOM 1484 O O . TRP A 1 184 ? 17.114 -4.751 -7.358 1.00 95.00 184 TRP A O 1
ATOM 1494 N N . GLU A 1 185 ? 15.231 -5.907 -6.953 1.00 92.88 185 GLU A N 1
ATOM 1495 C CA . GLU A 1 185 ? 15.869 -6.923 -6.098 1.00 92.88 185 GLU A CA 1
ATOM 1496 C C . GLU A 1 185 ? 17.010 -7.661 -6.825 1.00 92.88 185 GLU A C 1
ATOM 1498 O O . GLU A 1 185 ? 18.033 -7.996 -6.234 1.00 92.88 185 GLU A O 1
ATOM 1503 N N . ASN A 1 186 ? 16.823 -7.940 -8.117 1.00 94.62 186 ASN A N 1
ATOM 1504 C CA . ASN A 1 186 ? 17.806 -8.546 -9.012 1.00 94.62 186 ASN A CA 1
ATOM 1505 C C . ASN A 1 186 ? 17.376 -8.368 -10.479 1.00 94.62 186 ASN A C 1
ATOM 1507 O O . ASN A 1 186 ? 16.248 -7.952 -10.767 1.00 94.62 186 ASN A O 1
ATOM 1511 N N . GLU A 1 187 ? 18.264 -8.725 -11.410 1.00 95.50 187 GLU A N 1
ATOM 1512 C CA . GLU A 1 187 ? 18.009 -8.575 -12.848 1.00 95.50 187 GLU A CA 1
ATOM 1513 C C . GLU A 1 187 ? 16.833 -9.443 -13.331 1.00 95.50 187 GLU A C 1
ATOM 1515 O O . GLU A 1 187 ? 16.074 -9.016 -14.197 1.00 95.50 187 GLU A O 1
ATOM 1520 N N . ASP A 1 188 ? 16.602 -10.614 -12.727 1.00 95.75 188 ASP A N 1
ATOM 1521 C CA . ASP A 1 188 ? 15.452 -11.470 -13.058 1.00 95.75 188 ASP A CA 1
ATOM 1522 C C . ASP A 1 188 ? 14.121 -10.783 -12.732 1.00 95.75 188 ASP A C 1
ATOM 1524 O O . ASP A 1 188 ? 13.170 -10.829 -13.514 1.00 95.75 188 ASP A O 1
ATOM 1528 N N . THR A 1 189 ? 14.056 -10.103 -11.585 1.00 96.06 189 THR A N 1
ATOM 1529 C CA . THR A 1 189 ? 12.882 -9.330 -11.166 1.00 96.06 189 THR A CA 1
ATOM 1530 C C . THR A 1 189 ? 12.638 -8.180 -12.137 1.00 96.06 189 THR A C 1
ATOM 1532 O O . THR A 1 189 ? 11.517 -8.011 -12.617 1.00 96.06 189 THR A O 1
ATOM 1535 N N . LYS A 1 190 ? 13.693 -7.438 -12.487 1.00 96.31 190 LYS A N 1
ATOM 1536 C CA . LYS A 1 190 ? 13.618 -6.351 -13.465 1.00 96.31 190 LYS A CA 1
ATOM 1537 C C . LYS A 1 190 ? 13.115 -6.843 -14.818 1.00 96.31 190 LYS A C 1
ATOM 1539 O O . LYS A 1 190 ? 12.125 -6.323 -15.320 1.00 96.31 190 LYS A O 1
ATOM 1544 N N . ASN A 1 191 ? 13.730 -7.881 -15.378 1.00 95.12 191 ASN A N 1
ATOM 1545 C CA . ASN A 1 191 ? 13.345 -8.442 -16.675 1.00 95.12 191 ASN A CA 1
ATOM 1546 C C . ASN A 1 191 ? 11.894 -8.936 -16.694 1.00 95.12 191 ASN A C 1
ATOM 1548 O O . ASN A 1 191 ? 11.221 -8.849 -17.720 1.00 95.12 191 ASN A O 1
ATOM 1552 N N . ARG A 1 192 ? 11.399 -9.439 -15.558 1.00 94.81 192 ARG A N 1
ATOM 1553 C CA . ARG A 1 192 ? 10.035 -9.949 -15.428 1.00 94.81 192 ARG A CA 1
ATOM 1554 C C . ARG A 1 192 ? 8.973 -8.850 -15.372 1.00 94.81 192 ARG A C 1
ATOM 1556 O O . ARG A 1 192 ? 7.909 -9.032 -15.958 1.00 94.81 192 ARG A O 1
ATOM 1563 N N . PHE A 1 193 ? 9.227 -7.756 -14.653 1.00 95.56 193 PHE A N 1
ATOM 1564 C CA . PHE A 1 193 ? 8.210 -6.730 -14.383 1.00 95.56 193 PHE A CA 1
ATOM 1565 C C . PHE A 1 193 ? 8.368 -5.449 -15.197 1.00 95.56 193 PHE A C 1
ATOM 1567 O O . PHE A 1 193 ? 7.360 -4.801 -15.455 1.00 95.56 193 PHE A O 1
ATOM 1574 N N . LEU A 1 194 ? 9.575 -5.091 -15.644 1.00 94.19 194 LEU A N 1
ATOM 1575 C CA . LEU A 1 194 ? 9.809 -3.888 -16.452 1.00 94.19 194 LEU A CA 1
ATOM 1576 C C . LEU A 1 194 ? 8.904 -3.802 -17.704 1.00 94.19 194 LEU A C 1
ATOM 1578 O O . LEU A 1 194 ? 8.406 -2.713 -17.980 1.00 94.19 194 LEU A O 1
ATOM 1582 N N . PRO A 1 195 ? 8.601 -4.901 -18.431 1.00 93.56 195 PRO A N 1
ATOM 1583 C CA . PRO A 1 195 ? 7.681 -4.850 -19.572 1.00 93.56 195 PRO A CA 1
ATOM 1584 C C . PRO A 1 195 ? 6.211 -4.573 -19.214 1.00 93.56 195 PRO A C 1
ATOM 1586 O O . PRO A 1 195 ? 5.409 -4.361 -20.118 1.00 93.56 195 PRO A O 1
ATOM 1589 N N . LEU A 1 196 ? 5.838 -4.630 -17.930 1.00 92.69 196 LEU A N 1
ATOM 1590 C CA . LEU A 1 196 ? 4.462 -4.429 -17.456 1.00 92.69 196 LEU A CA 1
ATOM 1591 C C . LEU A 1 196 ? 4.168 -2.980 -17.053 1.00 92.69 196 LEU A C 1
ATOM 1593 O O . LEU A 1 196 ? 3.042 -2.698 -16.639 1.00 92.69 196 LEU A O 1
ATOM 1597 N N . PHE A 1 197 ? 5.162 -2.091 -17.144 1.00 93.06 197 PHE A N 1
ATOM 1598 C CA . PHE A 1 197 ? 4.971 -0.675 -16.859 1.00 93.06 197 PHE A CA 1
ATOM 1599 C C . PHE A 1 197 ? 4.230 0.018 -18.004 1.00 93.06 197 PHE A C 1
ATOM 1601 O O . PHE A 1 197 ? 4.651 -0.065 -19.162 1.00 93.06 197 PHE A O 1
ATOM 1608 N N . LEU A 1 198 ? 3.138 0.701 -17.662 1.00 86.06 198 LEU A N 1
ATOM 1609 C CA . LEU A 1 198 ? 2.336 1.540 -18.553 1.00 86.06 198 LEU A CA 1
ATOM 1610 C C . LEU A 1 198 ? 2.788 3.003 -18.537 1.00 86.06 198 LEU A C 1
ATOM 1612 O O . LEU A 1 198 ? 3.442 3.457 -17.579 1.00 86.06 198 LEU A O 1
#